Protein AF-A0A9P0B611-F1 (afdb_monomer_lite)

Organism: Brassicogethes aeneus (NCBI:txid1431903)

Foldseek 3Di:
DVVVVVVVVVVPDQDDDPVRDDDDDDDDPDPPVPDPDPDDCQADDDPPDDPVLLVVLLCCLCPVQNDHSSVLRSLCVVVVNPSVVSSVCSVVPRDPPPDDDVVNVVLLVVQCVPVPPPLVSSCVSVVVDDSVRSVVVLVVQCVDPVNVVVNVVVVCVVVVVPDDDDDDDDDDDDDDDDDDDDDDDD

InterPro domains:
  IPR000949 ELM2 domain [PF01448] (14-62)
  IPR000949 ELM2 domain [PS51156] (12-94)
  IPR000949 ELM2 domain [SM01189] (14-65)
  IPR001005 SANT/Myb domain [SM00717] (96-144)
  IPR009057 Homedomain-like superfamily [SSF46689] (87-142)
  IPR017884 SANT domain [PS51293] (95-146)
  IPR051066 Transcriptional Regulator and Corepressor [PTHR16089] (12-157)

pLDDT: mean 77.18, std 20.11, range [28.19, 95.06]

Sequence (186 aa):
MFSDEIINSEINRIRVGKSFQVKCPEIETTSRESIKDKDLLIWKPSIDIPEEKLDDYISQAKNKYGYNDEQALGMLFWHKYDLEKATIDLSNFTPLSETWSDEEKATFEEAFKIFANNLNKIHKRLPEKSIGSVVKYYYVWKSGPVGSILVRKKKKKTGSSKANGSSPDSSGSTEGSKQHDHRTLI

Radius of gyration: 27.73 Å; chains: 1; bounding box: 66×48×74 Å

Secondary structure (DSSP, 8-state):
-HHHHHHHHHHSSPP-STTTS--PPP---S-GGGS-----------SSS-HHHHHHHHHHHHHHH---HHHHHHHHHHTTT-HHHHHHHHHHT--------HHHHHHHHHHHHHHTT-HHHHHTT-TTS-HHHHHHHHHHHHHSHHHHHHHHHHHHHHHHTS------------------------

Structure (mmCIF, N/CA/C/O backbone):
data_AF-A0A9P0B611-F1
#
_entry.id   AF-A0A9P0B611-F1
#
loop_
_atom_site.group_PDB
_atom_site.id
_atom_site.type_symbol
_atom_site.label_atom_id
_atom_site.label_alt_id
_atom_site.label_comp_id
_atom_site.label_asym_id
_atom_site.label_entity_id
_atom_site.label_seq_id
_atom_site.pdbx_PDB_ins_code
_atom_site.Cartn_x
_atom_site.Cartn_y
_atom_site.Cartn_z
_atom_site.occupancy
_atom_site.B_iso_or_equiv
_atom_site.auth_seq_id
_atom_site.auth_comp_id
_atom_site.auth_asym_id
_atom_site.auth_atom_id
_atom_site.pdbx_PDB_model_num
ATOM 1 N N . MET A 1 1 ? -0.329 -11.934 -49.866 1.00 50.16 1 MET A N 1
ATOM 2 C CA . MET A 1 1 ? -1.426 -10.942 -49.863 1.00 50.16 1 MET A CA 1
ATOM 3 C C . MET A 1 1 ? -2.749 -11.588 -49.476 1.00 50.16 1 MET A C 1
ATOM 5 O O . MET A 1 1 ? -3.160 -11.338 -48.359 1.00 50.16 1 MET A O 1
ATOM 9 N N . PHE A 1 2 ? -3.369 -12.473 -50.272 1.00 53.09 2 PHE A N 1
ATOM 10 C CA . PHE A 1 2 ? -4.649 -13.099 -49.867 1.00 53.09 2 PHE A CA 1
ATOM 11 C C . PHE A 1 2 ? -4.597 -13.938 -48.570 1.00 53.09 2 PHE A C 1
ATOM 13 O O . PHE A 1 2 ? -5.585 -14.014 -47.847 1.00 53.09 2 PHE A O 1
ATOM 20 N N . SER A 1 3 ? -3.455 -14.553 -48.243 1.00 59.47 3 SER A N 1
ATOM 21 C CA . SER A 1 3 ? -3.320 -15.412 -47.056 1.00 59.47 3 SER A CA 1
ATOM 22 C C . SER A 1 3 ? -3.469 -14.653 -45.732 1.00 59.47 3 SER A C 1
ATOM 24 O O . SER A 1 3 ? -4.096 -15.150 -44.798 1.00 59.47 3 SER A O 1
ATOM 26 N N . ASP A 1 4 ? -2.913 -13.443 -45.655 1.00 56.66 4 ASP A N 1
ATOM 27 C CA . ASP A 1 4 ? -2.863 -12.642 -44.427 1.00 56.66 4 ASP A CA 1
ATOM 28 C C . ASP A 1 4 ? -4.253 -12.099 -44.056 1.00 56.66 4 ASP A C 1
ATOM 30 O O . ASP A 1 4 ? -4.617 -12.021 -42.883 1.00 56.66 4 ASP A O 1
ATOM 34 N N . GLU A 1 5 ? -5.066 -11.796 -45.070 1.00 55.56 5 GLU A N 1
ATOM 35 C CA . GLU A 1 5 ? -6.438 -11.303 -44.932 1.00 55.56 5 GLU A CA 1
ATOM 36 C C . GLU A 1 5 ? -7.387 -12.394 -44.404 1.00 55.56 5 GLU A C 1
ATOM 38 O O . GLU A 1 5 ? -8.171 -12.151 -43.482 1.00 55.56 5 GLU A O 1
ATOM 43 N N . ILE A 1 6 ? -7.245 -13.631 -44.900 1.00 57.34 6 ILE A N 1
ATOM 44 C CA . ILE A 1 6 ? -8.002 -14.797 -44.413 1.00 57.34 6 ILE A CA 1
ATOM 45 C C . ILE A 1 6 ? -7.639 -15.103 -42.954 1.00 57.34 6 ILE A C 1
ATOM 47 O O . ILE A 1 6 ? -8.538 -15.259 -42.124 1.00 57.34 6 ILE A O 1
ATOM 51 N N . ILE A 1 7 ? -6.346 -15.114 -42.609 1.00 59.59 7 ILE A N 1
ATOM 52 C CA . ILE A 1 7 ? -5.880 -15.320 -41.226 1.00 59.59 7 ILE A CA 1
ATOM 53 C C . ILE A 1 7 ? -6.438 -14.229 -40.300 1.00 59.59 7 ILE A C 1
ATOM 55 O O . ILE A 1 7 ? -6.955 -14.535 -39.223 1.00 59.59 7 ILE A O 1
ATOM 59 N N . ASN A 1 8 ? -6.411 -12.964 -40.727 1.00 58.03 8 ASN A N 1
ATOM 60 C CA . ASN A 1 8 ? -6.964 -11.859 -39.947 1.00 58.03 8 ASN A CA 1
ATOM 61 C C . ASN A 1 8 ? -8.497 -11.975 -39.773 1.00 58.03 8 ASN A C 1
ATOM 63 O O . ASN A 1 8 ? -9.024 -11.610 -38.721 1.00 58.03 8 ASN A O 1
ATOM 67 N N . SER A 1 9 ? -9.221 -12.552 -40.740 1.00 61.00 9 SER A N 1
ATOM 68 C CA . SER A 1 9 ? -10.659 -12.846 -40.598 1.00 61.00 9 SER A CA 1
ATOM 69 C C . SER A 1 9 ? -10.952 -13.951 -39.563 1.00 61.00 9 SER A C 1
ATOM 71 O O . SER A 1 9 ? -11.899 -13.837 -38.784 1.00 61.00 9 SER A O 1
ATOM 73 N N . GLU A 1 10 ? -10.111 -14.989 -39.472 1.00 65.19 10 GLU A N 1
ATOM 74 C CA . GLU A 1 10 ? -10.268 -16.079 -38.492 1.00 65.19 10 GLU A CA 1
ATOM 75 C C . GLU A 1 10 ? -9.814 -15.709 -37.069 1.00 65.19 10 GLU A C 1
ATOM 77 O O . GLU A 1 10 ? -10.222 -16.344 -36.086 1.00 65.19 10 GLU A O 1
ATOM 82 N N . ILE A 1 11 ? -8.956 -14.697 -36.934 1.00 70.81 11 ILE A N 1
ATOM 83 C CA . ILE A 1 11 ? -8.550 -14.141 -35.637 1.00 70.81 11 ILE A CA 1
ATOM 84 C C . ILE A 1 11 ? -9.651 -13.237 -35.065 1.00 70.81 11 ILE A C 1
ATOM 86 O O . ILE A 1 11 ? -9.905 -13.295 -33.865 1.00 70.81 11 ILE A O 1
ATOM 90 N N . ASN A 1 12 ? 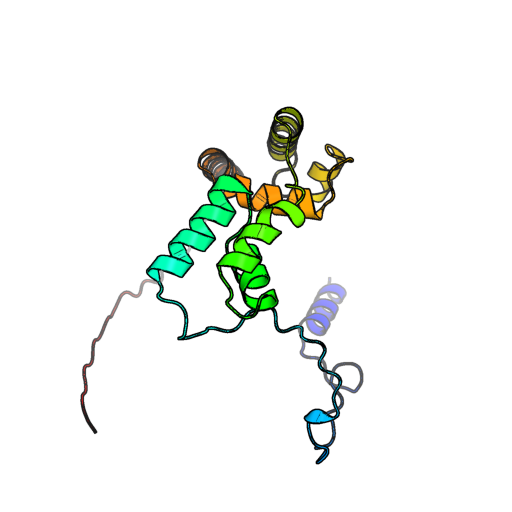-10.347 -12.469 -35.910 1.00 79.25 12 ASN A N 1
ATOM 91 C CA . ASN A 1 12 ? -11.361 -11.500 -35.474 1.00 79.25 12 ASN A CA 1
ATOM 92 C C . ASN A 1 12 ? -12.799 -12.056 -35.376 1.00 79.25 12 ASN A C 1
ATOM 94 O O . ASN A 1 12 ? -13.710 -11.305 -35.025 1.00 79.25 12 ASN A O 1
ATOM 98 N N . ARG A 1 13 ? -13.039 -13.352 -35.640 1.00 85.00 13 ARG A N 1
ATOM 99 C CA . ARG A 1 13 ? -14.359 -13.981 -35.415 1.00 85.00 13 ARG A CA 1
ATOM 100 C C . ARG A 1 13 ? -14.494 -14.574 -34.011 1.00 85.00 13 ARG A C 1
ATOM 102 O O . ARG A 1 13 ? -13.568 -15.207 -33.503 1.00 85.00 13 ARG A O 1
ATOM 109 N N . ILE A 1 14 ? -15.688 -14.464 -33.423 1.00 89.44 14 ILE A N 1
ATOM 110 C CA . ILE A 1 14 ? -16.041 -15.185 -32.191 1.00 89.44 14 ILE A CA 1
ATOM 111 C C . ILE A 1 14 ? -15.959 -16.692 -32.472 1.00 89.44 14 ILE A C 1
ATOM 113 O O . ILE A 1 14 ? -16.562 -17.195 -33.421 1.00 89.44 14 ILE A O 1
ATOM 117 N N . ARG A 1 15 ? -15.186 -17.417 -31.659 1.00 88.56 15 ARG A N 1
ATOM 118 C CA . ARG A 1 15 ? -14.954 -18.858 -31.823 1.00 88.56 15 ARG A CA 1
ATOM 119 C C . ARG A 1 15 ? -15.923 -19.650 -30.947 1.00 88.56 15 ARG A C 1
ATOM 121 O O . ARG A 1 15 ? -16.103 -19.333 -29.777 1.00 88.56 15 ARG A O 1
ATOM 128 N N . VAL A 1 16 ? -16.528 -20.689 -31.517 1.00 89.12 16 VAL A N 1
ATOM 129 C CA . VAL A 1 16 ? -17.523 -21.553 -30.859 1.00 89.12 16 VAL A CA 1
ATOM 130 C C . VAL A 1 16 ? -17.008 -22.992 -30.852 1.00 89.12 16 VAL A C 1
ATOM 132 O O . VAL A 1 16 ? -16.356 -23.421 -31.803 1.00 89.12 16 VAL A O 1
ATOM 135 N N . GLY A 1 17 ? -17.277 -23.736 -29.777 1.00 89.25 17 GLY A N 1
ATOM 136 C CA . GLY A 1 17 ? -16.859 -25.127 -29.606 1.00 89.25 17 GLY A CA 1
ATOM 137 C C . GLY A 1 17 ? -16.194 -25.399 -28.254 1.00 89.25 17 GLY A C 1
ATOM 138 O O . GLY A 1 17 ? -15.885 -24.485 -27.493 1.00 89.25 17 GLY A O 1
ATOM 139 N N . LYS A 1 18 ? -15.931 -26.682 -27.972 1.00 91.12 18 LYS A N 1
ATOM 140 C CA . LYS A 1 18 ? -15.426 -27.177 -26.672 1.00 91.12 18 LYS A CA 1
ATOM 141 C C . LYS A 1 18 ? -14.093 -26.557 -26.220 1.00 91.12 18 LYS A C 1
ATOM 143 O O . LYS A 1 18 ? -13.816 -26.538 -25.031 1.00 91.12 18 LYS A O 1
ATOM 148 N N . SER A 1 19 ? -13.283 -26.053 -27.153 1.00 90.50 19 SER A N 1
ATOM 149 C CA . SER A 1 19 ? -12.005 -25.374 -26.874 1.00 90.50 19 SER A CA 1
ATOM 150 C C . SER A 1 19 ? -12.143 -23.870 -26.591 1.00 90.50 19 SER A C 1
ATOM 152 O O . SER A 1 19 ? -11.147 -23.223 -26.285 1.00 90.50 19 SER A O 1
ATOM 154 N N . PHE A 1 20 ? -13.349 -23.307 -26.730 1.00 90.69 20 PHE A N 1
ATOM 155 C CA . PHE A 1 20 ? -13.625 -21.866 -26.630 1.00 90.69 20 PHE A CA 1
ATOM 156 C C . PHE A 1 20 ? -14.775 -21.529 -25.668 1.00 90.69 20 PHE A C 1
ATOM 158 O O . PHE A 1 20 ? -14.882 -20.392 -25.217 1.00 90.69 20 PHE A O 1
ATOM 165 N N . GLN A 1 21 ? -15.629 -22.502 -25.344 1.00 94.12 21 GLN A N 1
ATOM 166 C CA . GLN A 1 21 ? -16.752 -22.355 -24.418 1.00 94.12 21 GLN A CA 1
ATOM 167 C C . GLN A 1 21 ? -16.449 -23.019 -23.071 1.00 94.12 21 GLN A C 1
ATOM 169 O O . GLN A 1 21 ? -15.858 -24.095 -23.011 1.00 94.12 21 GLN A O 1
ATOM 174 N N . VAL A 1 22 ? -16.909 -22.396 -21.987 1.00 93.44 22 VAL A N 1
ATOM 175 C CA . VAL A 1 22 ? -16.847 -22.965 -20.633 1.00 93.44 22 VAL A CA 1
ATOM 176 C C . VAL A 1 22 ? -17.912 -24.058 -20.489 1.00 93.44 22 VAL A C 1
ATOM 178 O O . VAL A 1 22 ? -19.049 -23.875 -20.927 1.00 93.44 22 VAL A O 1
ATOM 181 N N . LYS A 1 23 ? -17.580 -25.183 -19.839 1.00 90.94 23 LYS A N 1
ATOM 182 C CA . LYS A 1 23 ? -18.596 -26.149 -19.394 1.00 90.94 23 LYS A CA 1
ATOM 183 C C . LYS A 1 23 ? -19.397 -25.501 -18.262 1.00 90.94 23 LYS A C 1
ATOM 185 O O . LYS A 1 23 ? -18.846 -25.282 -17.188 1.00 90.94 23 LYS A O 1
ATOM 190 N N . CYS A 1 24 ? -20.670 -25.194 -18.507 1.00 88.50 24 CYS A N 1
ATOM 191 C CA . CYS A 1 24 ? -21.572 -24.693 -17.472 1.00 88.50 24 CYS A CA 1
ATOM 192 C C . CYS A 1 24 ? -21.636 -25.714 -16.314 1.00 88.50 24 CYS A C 1
ATOM 194 O O . CYS A 1 24 ? -21.910 -26.888 -16.589 1.00 88.50 24 CYS A O 1
ATOM 196 N N . PRO A 1 25 ? -21.329 -25.323 -15.063 1.00 86.94 25 PRO A N 1
ATOM 197 C CA . PRO A 1 25 ? -21.525 -26.189 -13.907 1.00 86.94 25 PRO A CA 1
ATOM 198 C C . PRO A 1 25 ? -23.009 -26.509 -13.720 1.00 86.94 25 PRO A C 1
ATOM 200 O O . PRO A 1 25 ? -23.869 -25.667 -13.977 1.00 86.94 25 PRO A O 1
ATOM 203 N N . GLU A 1 26 ? -23.305 -27.716 -13.251 1.00 85.19 26 GLU A N 1
ATOM 204 C CA . GLU A 1 26 ? -24.653 -28.056 -12.798 1.00 85.19 26 GLU A CA 1
ATOM 205 C C . GLU A 1 26 ? -24.964 -27.294 -11.499 1.00 85.19 26 GLU A C 1
ATOM 207 O O . GLU A 1 26 ? -24.058 -26.931 -10.744 1.00 85.19 26 GLU A O 1
ATOM 212 N N . ILE A 1 27 ? -26.243 -26.994 -11.256 1.00 81.88 27 ILE A N 1
ATOM 213 C CA . ILE A 1 27 ? -26.658 -26.230 -10.074 1.00 81.88 27 ILE A CA 1
ATOM 214 C C . ILE A 1 27 ? -26.583 -27.152 -8.854 1.00 81.88 27 ILE A C 1
ATOM 216 O O . ILE A 1 27 ? -27.520 -27.893 -8.561 1.00 81.88 27 ILE A O 1
ATOM 220 N N . GLU A 1 28 ? -25.458 -27.108 -8.146 1.00 75.25 28 GLU A N 1
ATOM 221 C CA . GLU A 1 28 ? -25.300 -27.807 -6.875 1.00 75.25 28 GLU A CA 1
ATOM 222 C C . GLU A 1 28 ? -26.220 -27.205 -5.802 1.00 75.25 28 GLU A C 1
ATOM 224 O O . GLU A 1 28 ? -26.234 -25.994 -5.574 1.00 75.25 28 GLU A O 1
ATOM 229 N N . THR A 1 29 ? -26.963 -28.064 -5.102 1.00 72.06 29 THR A N 1
ATOM 230 C CA . THR A 1 29 ? -27.772 -27.693 -3.925 1.00 72.06 29 THR A CA 1
ATOM 231 C C . THR A 1 29 ? -26.970 -27.728 -2.619 1.00 72.06 29 THR A C 1
ATOM 233 O O . THR A 1 29 ? -27.536 -27.547 -1.542 1.00 72.06 29 THR A O 1
ATOM 236 N N . THR A 1 30 ? -25.668 -28.012 -2.692 1.00 65.62 30 THR A N 1
ATOM 237 C CA . THR A 1 30 ? -24.744 -28.050 -1.553 1.00 65.62 30 THR A CA 1
ATOM 238 C C . THR A 1 30 ? -24.668 -26.675 -0.885 1.00 65.62 30 THR A C 1
ATOM 240 O O . THR A 1 30 ? -24.590 -25.656 -1.575 1.00 65.62 30 THR A O 1
ATOM 243 N N . SER A 1 31 ? -24.664 -26.618 0.453 1.00 66.31 31 SER A N 1
ATOM 244 C CA . SER A 1 31 ? -24.477 -25.339 1.152 1.00 66.31 31 SER A CA 1
ATOM 245 C C . SER A 1 31 ? -23.139 -24.708 0.762 1.00 66.31 31 SER A C 1
ATOM 247 O O . SER A 1 31 ? -22.100 -25.369 0.789 1.00 66.31 31 SER A O 1
ATOM 249 N N . ARG A 1 32 ? -23.151 -23.403 0.455 1.00 62.59 32 ARG A N 1
ATOM 250 C CA . ARG A 1 32 ? -21.941 -22.629 0.112 1.00 62.59 32 ARG A CA 1
ATOM 251 C C . ARG A 1 32 ? -20.870 -22.688 1.209 1.00 62.59 32 ARG A C 1
ATOM 253 O O . ARG A 1 32 ? -19.695 -22.514 0.915 1.00 62.59 32 ARG A O 1
ATOM 260 N N . GLU A 1 33 ? -21.277 -22.978 2.441 1.00 63.03 33 GLU A N 1
ATOM 261 C CA . GLU A 1 33 ? -20.432 -23.109 3.633 1.00 63.03 33 GLU A CA 1
ATOM 262 C C . GLU A 1 33 ? -19.397 -24.246 3.536 1.00 63.03 33 GLU A C 1
ATOM 264 O O . GLU A 1 33 ? -18.400 -24.219 4.255 1.00 63.03 33 GLU A O 1
ATOM 269 N N . SER A 1 34 ? -19.582 -25.241 2.653 1.00 59.31 34 SER A N 1
ATOM 270 C CA . SER A 1 34 ? -18.586 -26.309 2.454 1.00 59.31 34 SER A CA 1
ATOM 271 C C . SER A 1 34 ? -17.436 -25.915 1.521 1.00 59.31 34 SER A C 1
ATOM 273 O O . SER A 1 34 ? -16.474 -26.675 1.369 1.00 59.31 34 SER A O 1
ATOM 275 N N . ILE A 1 35 ? -17.525 -24.761 0.856 1.00 67.69 35 ILE A N 1
ATOM 276 C CA . ILE A 1 35 ? -16.460 -24.243 0.000 1.00 67.69 35 ILE A CA 1
ATOM 277 C C . ILE A 1 35 ? -15.418 -23.601 0.914 1.00 67.69 35 ILE A C 1
ATOM 279 O O . ILE A 1 35 ? -15.721 -22.663 1.643 1.00 67.69 35 ILE A O 1
ATOM 283 N N . LYS A 1 36 ? -14.175 -24.098 0.868 1.00 69.25 36 LYS A N 1
ATOM 284 C CA . LYS A 1 36 ? -13.058 -23.460 1.576 1.00 69.25 36 LYS A CA 1
ATOM 285 C C . LYS A 1 36 ? -12.912 -22.031 1.078 1.00 69.25 36 LYS A C 1
ATOM 287 O O . LYS A 1 36 ? -12.506 -21.828 -0.070 1.00 69.25 36 LYS A O 1
ATOM 292 N N . ASP A 1 37 ? -13.229 -21.087 1.952 1.00 73.94 37 ASP A N 1
ATOM 293 C CA . ASP A 1 37 ? -13.091 -19.676 1.651 1.00 73.94 37 ASP A CA 1
ATOM 294 C C . ASP A 1 37 ? -11.618 -19.376 1.345 1.00 73.94 37 ASP A C 1
ATOM 296 O O . ASP A 1 37 ? -10.714 -19.781 2.085 1.00 73.94 37 ASP A O 1
ATOM 300 N N . LYS A 1 38 ? -11.371 -18.766 0.185 1.00 81.50 38 LYS A N 1
ATOM 301 C CA . LYS A 1 38 ? -10.017 -18.367 -0.235 1.00 81.50 38 LYS A CA 1
ATOM 302 C C . LYS A 1 38 ? -9.690 -16.953 0.227 1.00 81.50 38 LYS A C 1
ATOM 304 O O . LYS A 1 38 ? -8.532 -16.545 0.133 1.00 81.50 38 LYS A O 1
ATOM 309 N N . ASP A 1 39 ? -10.700 -16.241 0.707 1.00 86.88 39 ASP A N 1
ATOM 310 C CA . ASP A 1 39 ? -10.608 -14.848 1.080 1.00 86.88 39 ASP A CA 1
ATOM 311 C C . ASP A 1 39 ? -10.229 -14.726 2.561 1.00 86.88 39 ASP A C 1
ATOM 313 O O . ASP A 1 39 ? -10.612 -15.528 3.414 1.00 86.88 39 ASP A O 1
ATOM 317 N N . LEU A 1 40 ? -9.435 -13.702 2.869 1.00 88.00 40 LEU A N 1
ATOM 318 C CA . LEU A 1 40 ? -9.024 -13.370 4.227 1.00 88.00 40 LEU A CA 1
ATOM 319 C C . LEU A 1 40 ? -9.708 -12.066 4.632 1.00 88.00 40 LEU A C 1
ATOM 321 O O . LEU A 1 40 ? -9.460 -11.020 4.033 1.00 88.00 40 LEU A O 1
ATOM 325 N N . LEU A 1 41 ? -10.543 -12.112 5.670 1.00 90.25 41 LEU A N 1
ATOM 326 C CA . LEU A 1 41 ? -11.131 -10.906 6.245 1.00 90.25 41 LEU A CA 1
ATOM 327 C C . LEU A 1 41 ? -10.033 -10.077 6.930 1.00 90.25 41 LEU A C 1
ATOM 329 O O . LEU A 1 41 ? -9.547 -10.456 7.992 1.00 90.25 41 LEU A O 1
ATOM 333 N N . ILE A 1 42 ? -9.654 -8.953 6.318 1.00 91.06 42 ILE A N 1
ATOM 334 C CA . ILE A 1 42 ? -8.596 -8.051 6.814 1.00 91.06 42 ILE A CA 1
ATOM 335 C C . ILE A 1 42 ? -9.121 -6.845 7.608 1.00 91.06 42 ILE A C 1
ATOM 337 O O . ILE A 1 42 ? -8.389 -6.278 8.411 1.00 91.06 42 ILE A O 1
ATOM 341 N N . TRP A 1 43 ? -10.382 -6.455 7.404 1.00 93.44 43 TRP A N 1
ATOM 342 C CA . TRP A 1 43 ? -11.053 -5.374 8.130 1.00 93.44 43 TRP A CA 1
ATOM 343 C C . TRP A 1 43 ? -12.571 -5.561 8.066 1.00 93.44 43 TRP A C 1
ATOM 345 O O . TRP A 1 43 ? -13.103 -6.034 7.062 1.00 93.44 43 TRP A O 1
ATOM 355 N N . LYS A 1 44 ? -13.277 -5.123 9.108 1.00 92.50 44 LYS A N 1
ATOM 356 C CA . LYS A 1 44 ? -14.711 -4.804 9.061 1.00 92.50 44 LYS A CA 1
ATOM 357 C C . LYS A 1 44 ? -14.943 -3.539 9.912 1.00 92.50 44 LYS A C 1
ATOM 359 O O . LYS A 1 44 ? -14.214 -3.363 10.893 1.00 92.50 44 LYS A O 1
ATOM 364 N N . PRO A 1 45 ? -15.930 -2.683 9.602 1.00 89.88 45 PRO A N 1
ATOM 365 C CA . PRO A 1 45 ? -16.279 -1.555 10.466 1.00 89.88 45 PRO A CA 1
ATOM 366 C C . PRO A 1 45 ? -16.727 -2.004 11.868 1.00 89.88 45 PRO A C 1
ATOM 368 O O . PRO A 1 45 ? -17.287 -3.092 12.024 1.00 89.88 45 PRO A O 1
ATOM 371 N N . SER A 1 46 ? -16.520 -1.147 12.869 1.00 87.19 46 SER A N 1
ATOM 372 C CA . SER A 1 46 ? -17.152 -1.245 14.190 1.00 87.19 46 SER A CA 1
ATOM 373 C C . SER A 1 46 ? -17.805 0.090 14.548 1.00 87.19 46 SER A C 1
ATOM 375 O O . SER A 1 46 ? -17.334 1.139 14.117 1.00 87.19 46 SER A O 1
ATOM 377 N N . ILE A 1 47 ? -18.891 0.031 15.319 1.00 85.81 47 ILE A N 1
ATOM 378 C CA . ILE A 1 47 ? -19.634 1.191 15.836 1.00 85.81 47 ILE A CA 1
ATOM 379 C C . ILE A 1 47 ? -19.109 1.580 17.237 1.00 85.81 47 ILE A C 1
ATOM 381 O O . ILE A 1 47 ? -19.363 2.678 17.719 1.00 85.81 47 ILE A O 1
ATOM 385 N N . ASP A 1 48 ? -18.336 0.697 17.880 1.00 86.88 48 ASP A N 1
ATOM 386 C CA . ASP A 1 48 ? -17.909 0.838 19.278 1.00 86.88 48 ASP A CA 1
ATOM 387 C C . ASP A 1 48 ? -16.787 1.880 19.479 1.00 86.88 48 ASP A C 1
ATOM 389 O O . ASP A 1 48 ? -16.541 2.319 20.604 1.00 86.88 48 ASP A O 1
ATOM 393 N N . ILE A 1 49 ? -16.096 2.282 18.401 1.00 88.06 49 ILE A N 1
ATOM 394 C CA . ILE A 1 49 ? -15.044 3.307 18.430 1.00 88.06 49 ILE A CA 1
ATOM 395 C C . ILE A 1 49 ? -15.585 4.626 17.849 1.00 88.06 49 ILE A C 1
ATOM 397 O O . ILE A 1 49 ? -15.997 4.642 16.689 1.00 88.06 49 ILE A O 1
ATOM 401 N N . PRO A 1 50 ? -15.516 5.751 18.589 1.00 91.88 50 PRO A N 1
ATOM 402 C CA . PRO A 1 50 ? -15.744 7.085 18.035 1.00 91.88 50 PRO A CA 1
ATOM 403 C C . PRO A 1 50 ? -14.717 7.440 16.950 1.00 91.88 50 PRO A C 1
ATOM 405 O O . PRO A 1 50 ? -13.519 7.267 17.165 1.00 91.88 50 PRO A O 1
ATOM 408 N N . GLU A 1 51 ? -15.182 7.999 15.831 1.00 90.56 51 GLU A N 1
A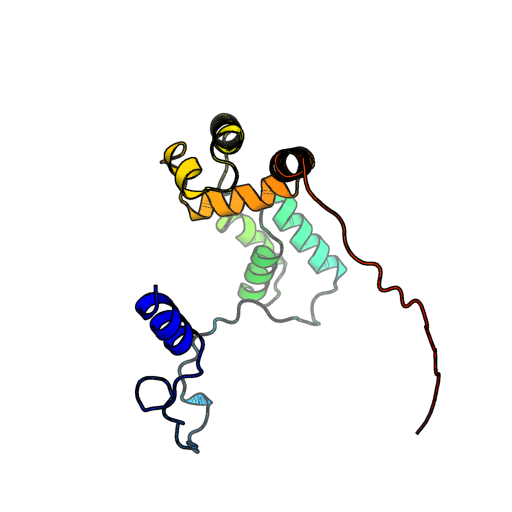TOM 409 C CA . GLU A 1 51 ? -14.369 8.339 14.648 1.00 90.56 51 GLU A CA 1
ATOM 410 C C . GLU A 1 51 ? -13.123 9.179 14.992 1.00 90.56 51 GLU A C 1
ATOM 412 O O . GLU A 1 51 ? -12.018 8.817 14.604 1.00 90.56 51 GLU A O 1
ATOM 417 N N . GLU A 1 52 ? -13.261 10.187 15.861 1.00 94.31 52 GLU A N 1
ATOM 418 C CA . GLU A 1 52 ? -12.153 11.014 16.376 1.00 94.31 52 GLU A CA 1
ATOM 419 C C . GLU A 1 52 ? -11.000 10.183 16.981 1.00 94.31 52 GLU A C 1
ATOM 421 O O . GLU A 1 52 ? -9.830 10.411 16.679 1.00 94.31 52 GLU A O 1
ATOM 426 N N . LYS A 1 53 ? -11.315 9.154 17.781 1.00 93.62 53 LYS A N 1
ATOM 427 C CA . LYS A 1 53 ? -10.298 8.279 18.397 1.00 93.62 53 LYS A CA 1
ATOM 428 C C . LYS A 1 53 ? -9.657 7.322 17.394 1.00 93.62 53 LYS A C 1
ATOM 430 O O . LYS A 1 53 ? -8.524 6.884 17.600 1.00 93.62 53 LYS A O 1
ATOM 435 N N . LEU A 1 54 ? -10.389 6.959 16.342 1.00 93.75 54 LEU A N 1
ATOM 436 C CA . LEU A 1 54 ? -9.877 6.137 15.252 1.00 93.75 54 LEU A CA 1
ATOM 437 C C . LEU A 1 54 ? -8.899 6.943 14.385 1.00 93.75 54 LEU A C 1
ATOM 439 O O . LEU A 1 54 ? -7.814 6.447 14.078 1.00 93.75 54 LEU A O 1
ATOM 443 N N . ASP A 1 55 ? -9.239 8.192 14.069 1.00 94.44 55 ASP A N 1
ATOM 444 C CA . ASP A 1 55 ? -8.386 9.115 13.316 1.00 94.44 55 ASP A CA 1
ATOM 445 C C . ASP A 1 55 ? -7.103 9.472 14.077 1.00 94.44 55 ASP A C 1
ATOM 447 O O . ASP A 1 55 ? -6.018 9.469 13.483 1.00 94.44 55 ASP A O 1
ATOM 451 N N . ASP A 1 56 ? -7.185 9.695 15.393 1.00 95.06 56 ASP A N 1
ATOM 452 C CA . ASP A 1 56 ? -6.015 9.870 16.265 1.00 95.06 56 ASP A CA 1
ATOM 453 C C . ASP A 1 56 ? -5.092 8.641 16.227 1.00 95.06 56 ASP A C 1
ATOM 455 O O . ASP A 1 56 ? -3.871 8.774 16.080 1.00 95.06 56 ASP A O 1
ATOM 459 N N . TYR A 1 57 ? -5.658 7.431 16.300 1.00 94.88 57 TYR A N 1
ATOM 460 C CA . TYR A 1 57 ? -4.898 6.181 16.229 1.00 94.88 57 TYR A CA 1
ATOM 461 C C . TYR A 1 57 ? -4.213 5.988 14.868 1.00 94.88 57 TYR A C 1
ATOM 463 O O . TYR A 1 57 ? -3.013 5.699 14.820 1.00 94.88 57 TYR A O 1
ATOM 471 N N . ILE A 1 58 ? -4.931 6.197 13.758 1.00 94.69 58 ILE A N 1
ATOM 472 C CA . ILE A 1 58 ? -4.369 6.107 12.399 1.00 94.69 58 ILE A CA 1
ATOM 473 C C . ILE A 1 58 ? -3.267 7.160 12.220 1.00 94.69 58 ILE A C 1
ATOM 475 O O . ILE A 1 58 ? -2.175 6.847 11.740 1.00 94.69 58 ILE A O 1
ATOM 479 N N . SER A 1 59 ? -3.502 8.391 12.679 1.00 94.81 59 SER A N 1
ATOM 480 C CA . SER A 1 59 ? -2.516 9.476 12.657 1.00 94.81 59 SER A CA 1
ATOM 481 C C . SER A 1 59 ? -1.273 9.137 13.481 1.00 94.81 59 SER A C 1
ATOM 483 O O . SER A 1 59 ? -0.150 9.399 13.041 1.00 94.81 59 SER A O 1
ATOM 485 N N . GLN A 1 60 ? -1.430 8.508 14.647 1.00 93.69 60 GLN A N 1
ATOM 486 C CA . GLN A 1 60 ? -0.315 8.034 15.463 1.00 93.69 60 GLN A CA 1
ATOM 487 C C . GLN A 1 60 ? 0.469 6.908 14.770 1.00 93.69 60 GLN A C 1
ATOM 489 O O . GLN A 1 60 ? 1.701 6.976 14.727 1.00 93.69 60 GLN A O 1
ATOM 494 N N . ALA A 1 61 ? -0.213 5.908 14.205 1.00 92.88 61 ALA A N 1
ATOM 495 C CA . ALA A 1 61 ? 0.400 4.798 13.472 1.00 92.88 61 ALA A CA 1
ATOM 496 C C . ALA A 1 61 ? 1.234 5.288 12.278 1.00 92.88 61 ALA A C 1
ATOM 498 O O . ALA A 1 61 ? 2.393 4.897 12.104 1.00 92.88 61 ALA A O 1
ATOM 499 N N . LYS A 1 62 ? 0.671 6.218 11.506 1.00 91.25 62 LYS A N 1
ATOM 500 C CA . LYS A 1 62 ? 1.284 6.830 10.325 1.00 91.25 62 LYS A CA 1
ATOM 501 C C . LYS A 1 62 ? 2.487 7.702 10.677 1.00 91.25 62 LYS A C 1
ATOM 503 O O . LYS A 1 62 ? 3.570 7.507 10.130 1.00 91.25 62 LYS A O 1
ATOM 508 N N . ASN A 1 63 ? 2.327 8.628 11.626 1.00 90.88 63 ASN A N 1
ATOM 509 C CA . ASN A 1 63 ? 3.347 9.636 11.927 1.00 90.88 63 ASN A CA 1
ATOM 510 C C . ASN A 1 63 ? 4.496 9.117 12.806 1.00 90.88 63 ASN A C 1
ATOM 512 O O . ASN A 1 63 ? 5.622 9.582 12.644 1.00 90.88 63 ASN A O 1
ATOM 516 N N . LYS A 1 64 ? 4.243 8.181 13.737 1.00 89.12 64 LYS A N 1
ATOM 517 C CA . LYS A 1 64 ? 5.293 7.638 14.625 1.00 89.12 64 LYS A CA 1
ATOM 518 C C . LYS A 1 64 ? 5.949 6.366 14.087 1.00 89.12 64 LYS A C 1
ATOM 520 O O . LYS A 1 64 ? 7.129 6.160 14.349 1.00 89.12 64 LYS A O 1
ATOM 525 N N . TYR A 1 65 ? 5.203 5.525 13.365 1.00 87.31 65 TYR A N 1
ATOM 526 C CA . TYR A 1 65 ? 5.650 4.178 12.981 1.00 87.31 65 TYR A CA 1
ATOM 527 C C . TYR A 1 65 ? 5.616 3.914 11.464 1.00 87.31 65 TYR A C 1
ATOM 529 O O . TYR A 1 65 ? 5.992 2.831 11.027 1.00 87.31 65 TYR A O 1
ATOM 537 N N . GLY A 1 66 ? 5.189 4.878 10.639 1.00 86.94 66 GLY A N 1
ATOM 538 C CA . GLY A 1 66 ? 5.240 4.769 9.175 1.00 86.94 66 GLY A CA 1
ATOM 539 C C . GLY A 1 66 ? 4.248 3.779 8.551 1.00 86.94 66 GLY A C 1
ATOM 540 O O . GLY A 1 66 ? 4.441 3.377 7.403 1.00 86.94 66 GLY A O 1
ATOM 541 N N . TYR A 1 67 ? 3.203 3.382 9.283 1.00 89.62 67 TYR A N 1
ATOM 542 C CA . TYR A 1 67 ? 2.135 2.520 8.766 1.00 89.62 67 TYR A CA 1
ATOM 543 C C . TYR A 1 67 ? 1.322 3.252 7.688 1.00 89.62 67 TYR A C 1
ATOM 545 O O . TYR A 1 67 ? 1.133 4.470 7.767 1.00 89.62 67 TYR A O 1
ATOM 553 N N . ASN A 1 68 ? 0.792 2.517 6.706 1.00 89.50 68 ASN A N 1
ATOM 554 C CA . ASN A 1 68 ? -0.333 3.023 5.918 1.00 89.50 68 ASN A CA 1
ATOM 555 C C . ASN A 1 68 ? -1.662 2.808 6.658 1.00 89.50 68 ASN A C 1
ATOM 557 O O . ASN A 1 68 ? -1.758 2.053 7.630 1.00 89.50 68 ASN A O 1
ATOM 561 N N . ASP A 1 69 ? -2.693 3.483 6.165 1.00 92.00 69 ASP A N 1
ATOM 562 C CA . ASP A 1 69 ? -4.005 3.536 6.802 1.00 92.00 69 ASP A CA 1
ATOM 563 C C . ASP A 1 69 ? -4.628 2.121 6.842 1.00 92.00 69 ASP A C 1
ATOM 565 O O . ASP A 1 69 ? -5.185 1.707 7.856 1.00 92.00 69 ASP A O 1
ATOM 569 N N . GLU A 1 70 ? -4.417 1.306 5.800 1.00 91.75 70 GLU A N 1
ATOM 570 C CA . GLU A 1 70 ? -4.884 -0.084 5.740 1.00 91.75 70 GLU A CA 1
ATOM 571 C C . GLU A 1 70 ? -4.167 -1.030 6.724 1.00 91.75 70 GLU A C 1
ATOM 573 O O . GLU A 1 70 ? -4.807 -1.923 7.281 1.00 91.75 70 GLU A O 1
ATOM 578 N N . GLN A 1 71 ? -2.862 -0.857 6.969 1.00 91.94 71 GLN A N 1
ATOM 579 C CA . GLN A 1 71 ? -2.116 -1.635 7.969 1.00 91.94 71 GLN A CA 1
ATOM 580 C C . GLN A 1 71 ? -2.547 -1.264 9.390 1.00 91.94 71 GLN A C 1
ATOM 582 O O . GLN A 1 71 ? -2.692 -2.157 10.223 1.00 91.94 71 GLN A O 1
ATOM 587 N N . ALA A 1 72 ? -2.767 0.026 9.667 1.00 93.56 72 ALA A N 1
ATOM 588 C CA . ALA A 1 72 ? -3.263 0.487 10.963 1.00 93.56 72 ALA A CA 1
ATOM 589 C C . ALA A 1 72 ? -4.656 -0.100 11.255 1.00 93.56 72 ALA A C 1
ATOM 591 O O . ALA A 1 72 ? -4.876 -0.686 12.315 1.00 93.56 72 ALA A O 1
ATOM 592 N N . LEU A 1 73 ? -5.570 -0.043 10.280 1.00 93.94 73 LEU A N 1
ATOM 593 C CA . LEU A 1 73 ? -6.884 -0.684 10.374 1.00 93.94 73 LEU A CA 1
ATOM 594 C C . LEU A 1 73 ? -6.762 -2.209 10.557 1.00 93.94 73 LEU A C 1
ATOM 596 O O . LEU A 1 73 ? -7.378 -2.771 11.462 1.00 93.94 73 LEU A O 1
ATOM 600 N N . GLY A 1 74 ? -5.925 -2.887 9.767 1.00 93.25 74 GLY A N 1
ATOM 601 C CA . GLY A 1 74 ? -5.687 -4.330 9.902 1.00 93.25 74 GLY A CA 1
ATOM 602 C C . GLY A 1 74 ? -5.179 -4.734 11.293 1.00 93.25 74 GLY A C 1
ATOM 603 O O . GLY A 1 74 ? -5.666 -5.711 11.867 1.00 93.25 74 GLY A O 1
ATOM 604 N N . MET A 1 75 ? -4.267 -3.946 11.873 1.00 93.44 75 MET A N 1
ATOM 605 C CA . MET A 1 75 ? -3.774 -4.127 13.243 1.00 93.44 75 MET A CA 1
ATOM 606 C C . MET A 1 75 ? -4.908 -3.967 14.264 1.00 93.44 75 MET A C 1
ATOM 608 O O . MET A 1 75 ? -5.138 -4.836 15.105 1.00 93.44 75 MET A O 1
ATOM 612 N N . LEU A 1 76 ? -5.702 -2.905 14.149 1.00 94.31 76 LEU A N 1
ATOM 613 C CA . LEU A 1 76 ? -6.835 -2.659 15.040 1.00 94.31 76 LEU A CA 1
ATOM 614 C C . LEU A 1 76 ? -7.907 -3.766 14.967 1.00 94.31 76 LEU A C 1
ATOM 616 O O . LEU A 1 76 ? -8.465 -4.167 15.992 1.00 94.31 76 LEU A O 1
ATOM 620 N N . PHE A 1 77 ? -8.166 -4.321 13.780 1.00 94.94 77 PHE A N 1
ATOM 621 C CA . PHE A 1 77 ? -9.062 -5.470 13.606 1.00 94.94 77 PHE A CA 1
ATOM 622 C C . PHE A 1 77 ? -8.500 -6.763 14.218 1.00 94.94 77 PHE A C 1
ATOM 624 O O . PHE A 1 77 ? -9.253 -7.539 14.823 1.00 94.94 77 PHE A O 1
ATOM 631 N N . TRP A 1 78 ? -7.184 -6.983 14.125 1.00 93.25 78 TRP A N 1
ATOM 632 C CA . TRP A 1 78 ? -6.499 -8.089 14.800 1.00 93.25 78 TRP A CA 1
ATOM 633 C C . TRP A 1 78 ? -6.752 -8.040 16.314 1.00 93.25 78 TRP A C 1
ATOM 635 O O . TRP A 1 78 ? -7.213 -9.028 16.897 1.00 93.25 78 TRP A O 1
ATOM 645 N N . HIS A 1 79 ? -6.580 -6.862 16.921 1.00 94.25 79 HIS A N 1
ATOM 646 C CA . HIS A 1 79 ? -6.816 -6.594 18.346 1.00 94.25 79 HIS A CA 1
ATOM 647 C C . HIS A 1 79 ? -8.293 -6.403 18.736 1.00 94.25 79 HIS A C 1
ATOM 649 O O . HIS A 1 79 ? -8.580 -6.007 19.862 1.00 94.25 79 HIS A O 1
ATOM 655 N N . LYS A 1 80 ? -9.246 -6.726 17.851 1.00 93.56 80 LYS A N 1
ATOM 656 C CA . LYS A 1 80 ? -10.696 -6.649 18.122 1.00 93.56 80 LYS A CA 1
ATOM 657 C C . LYS A 1 80 ? -11.154 -5.256 18.575 1.00 93.56 80 LYS A C 1
ATOM 659 O O . LYS A 1 80 ? -11.992 -5.159 19.465 1.00 93.56 80 LYS A O 1
ATOM 664 N N . TYR A 1 81 ? -10.641 -4.207 17.929 1.00 94.38 81 TYR A N 1
ATOM 665 C CA . TYR A 1 81 ? -10.978 -2.797 18.192 1.00 94.38 81 TYR A CA 1
ATOM 666 C C . TYR A 1 81 ? -10.431 -2.230 19.511 1.00 94.38 81 TYR A C 1
ATOM 668 O O . TYR A 1 81 ? -10.776 -1.117 19.900 1.00 94.38 81 TYR A O 1
ATOM 676 N N . ASP A 1 82 ? -9.526 -2.952 20.172 1.00 93.44 82 ASP A N 1
ATOM 677 C CA . ASP A 1 82 ? -8.799 -2.456 21.337 1.00 93.44 82 ASP A CA 1
ATOM 678 C C . ASP A 1 82 ? -7.660 -1.514 20.907 1.00 93.44 82 ASP A C 1
ATOM 680 O O . ASP A 1 82 ? -6.590 -1.953 20.475 1.00 93.44 82 ASP A O 1
ATOM 684 N N . LEU A 1 83 ? -7.914 -0.205 21.012 1.00 93.00 83 LEU A N 1
ATOM 685 C CA . LEU A 1 83 ? -6.969 0.852 20.640 1.00 93.00 83 LEU A CA 1
ATOM 686 C C . LEU A 1 83 ? -5.678 0.822 21.475 1.00 93.00 83 LEU A C 1
ATOM 688 O O . LEU A 1 83 ? -4.612 1.135 20.946 1.00 93.00 83 LEU A O 1
ATOM 692 N N . GLU A 1 84 ? -5.740 0.449 22.757 1.00 92.31 84 GLU A N 1
ATOM 693 C CA . GLU A 1 84 ? -4.564 0.444 23.636 1.00 92.31 84 GLU A CA 1
ATOM 694 C C . GLU A 1 84 ? -3.614 -0.690 23.253 1.00 92.31 84 GLU A C 1
ATOM 696 O O . GLU A 1 84 ? -2.434 -0.445 22.987 1.00 92.31 84 GLU A O 1
ATOM 701 N N . LYS A 1 85 ? -4.138 -1.918 23.125 1.00 93.19 85 LYS A N 1
ATOM 702 C CA . LYS A 1 85 ? -3.352 -3.076 22.670 1.00 93.19 85 LYS A CA 1
ATOM 703 C C . LYS A 1 85 ? -2.788 -2.845 21.272 1.00 93.19 85 LYS A C 1
ATOM 705 O O . LYS A 1 85 ? -1.588 -3.011 21.067 1.00 93.19 85 LYS A O 1
ATOM 710 N N . ALA A 1 86 ? -3.628 -2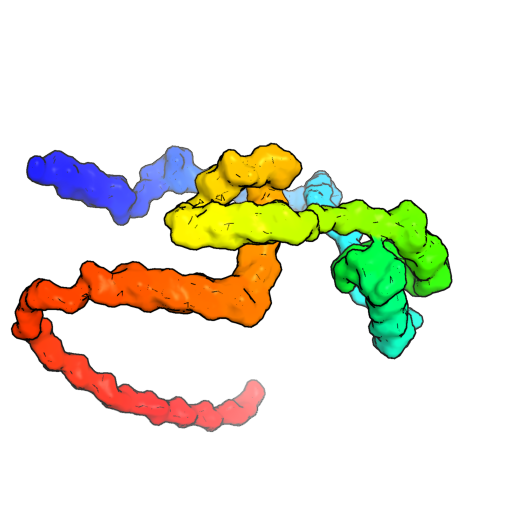.381 20.344 1.00 93.81 86 ALA A N 1
ATOM 711 C CA . ALA A 1 86 ? -3.196 -2.091 18.984 1.00 93.81 86 ALA A CA 1
ATOM 712 C C . ALA A 1 86 ? -2.109 -1.006 18.936 1.00 93.81 86 ALA A C 1
ATOM 714 O O . ALA A 1 86 ? -1.244 -1.077 18.072 1.00 93.81 86 ALA A O 1
ATOM 715 N N . THR A 1 87 ? -2.114 -0.025 19.849 1.00 92.25 87 THR A N 1
ATOM 716 C CA . THR A 1 87 ? -1.079 1.025 19.922 1.00 92.25 87 THR A CA 1
ATOM 717 C C . THR A 1 87 ? 0.250 0.504 20.464 1.00 92.25 87 THR A C 1
ATOM 719 O O . THR A 1 87 ? 1.301 0.923 19.979 1.00 92.25 87 THR A O 1
ATOM 722 N N . ILE A 1 88 ? 0.223 -0.404 21.443 1.00 91.88 88 ILE A N 1
ATOM 723 C CA . ILE A 1 88 ? 1.433 -1.033 21.996 1.00 91.88 88 ILE A CA 1
ATOM 724 C C . ILE A 1 88 ? 2.131 -1.880 20.924 1.00 91.88 88 ILE A C 1
ATOM 726 O O . ILE A 1 88 ? 3.347 -1.791 20.764 1.00 91.88 88 ILE A O 1
ATOM 730 N N . ASP A 1 89 ? 1.372 -2.653 20.147 1.00 91.12 89 ASP A N 1
ATOM 731 C CA . ASP A 1 89 ? 1.937 -3.546 19.132 1.00 91.12 89 ASP A CA 1
ATOM 732 C C . ASP A 1 89 ? 2.355 -2.844 17.821 1.00 91.12 89 ASP A C 1
ATOM 734 O O . ASP A 1 89 ? 3.099 -3.431 17.030 1.00 91.12 89 ASP A O 1
ATOM 738 N N . LEU A 1 90 ? 2.018 -1.557 17.622 1.00 88.25 90 LEU A N 1
ATOM 739 C CA . LEU A 1 90 ? 2.516 -0.764 16.482 1.00 88.25 90 LEU A CA 1
ATOM 740 C C . LEU A 1 90 ? 4.050 -0.774 16.387 1.00 88.25 90 LEU A C 1
ATOM 742 O O . LEU A 1 90 ? 4.582 -0.927 15.287 1.00 88.25 90 LEU A O 1
ATOM 746 N N . SER A 1 91 ? 4.772 -0.654 17.510 1.00 84.81 91 SER A N 1
ATOM 747 C CA . SER A 1 91 ? 6.242 -0.714 17.491 1.00 84.81 91 SER A CA 1
ATOM 748 C C . SER A 1 91 ? 6.760 -2.099 17.111 1.00 84.81 91 SER A C 1
ATOM 750 O O . SER A 1 91 ? 7.753 -2.206 16.392 1.00 84.81 91 SER A O 1
ATOM 752 N N . ASN A 1 92 ? 6.073 -3.149 17.561 1.00 83.69 92 ASN A N 1
ATOM 753 C CA . ASN A 1 92 ? 6.516 -4.539 17.447 1.00 83.69 92 ASN A CA 1
ATOM 754 C C . ASN A 1 92 ? 6.404 -5.064 16.010 1.00 83.69 92 ASN A C 1
ATOM 756 O O . ASN A 1 92 ? 7.237 -5.859 15.579 1.00 83.69 92 ASN A O 1
ATOM 760 N N . PHE A 1 93 ? 5.422 -4.570 15.253 1.00 81.38 93 PHE A N 1
ATOM 761 C CA . PHE A 1 93 ? 5.185 -4.946 13.856 1.00 81.38 93 PHE A CA 1
ATOM 762 C C . PHE A 1 93 ? 5.536 -3.843 12.847 1.00 81.38 93 PHE A C 1
ATOM 764 O O . PHE A 1 93 ? 5.100 -3.917 11.698 1.00 81.38 93 PHE A O 1
ATOM 771 N N . THR A 1 94 ? 6.328 -2.838 13.259 1.00 75.38 94 THR A N 1
ATOM 772 C CA . THR A 1 94 ? 6.763 -1.713 12.408 1.00 75.38 94 THR A CA 1
ATOM 773 C C . THR A 1 94 ? 7.226 -2.222 11.037 1.00 75.38 94 THR A C 1
ATOM 775 O O . THR A 1 94 ? 8.237 -2.930 10.969 1.00 75.38 94 THR A O 1
ATOM 778 N N . PRO A 1 95 ? 6.519 -1.895 9.936 1.00 69.44 95 PRO A N 1
ATOM 779 C CA . PRO A 1 95 ? 6.880 -2.398 8.624 1.00 69.44 95 PRO A CA 1
ATOM 780 C C . PRO A 1 95 ? 8.297 -1.967 8.256 1.00 69.44 95 PRO A C 1
ATOM 782 O O . PRO A 1 95 ? 8.644 -0.790 8.362 1.00 69.44 95 PRO A O 1
ATOM 785 N N . LEU A 1 96 ? 9.100 -2.905 7.748 1.00 61.16 96 LEU A N 1
ATOM 786 C CA . LEU A 1 96 ? 10.333 -2.570 7.043 1.00 61.16 96 LEU A CA 1
ATOM 787 C C . LEU A 1 96 ? 9.957 -1.721 5.826 1.00 61.16 96 LEU A C 1
ATOM 789 O O . LEU A 1 96 ? 9.556 -2.242 4.783 1.00 61.16 96 LEU A O 1
ATOM 793 N N . SER A 1 97 ? 10.037 -0.400 5.980 1.00 66.38 97 SER A N 1
ATOM 794 C CA . SER A 1 97 ? 9.767 0.529 4.896 1.00 66.38 97 SER A CA 1
ATOM 795 C C . SER A 1 97 ? 10.745 0.230 3.770 1.00 66.38 97 SER A C 1
ATOM 797 O O . SER A 1 97 ? 11.959 0.242 3.974 1.00 66.38 97 SER A O 1
ATOM 799 N N . GLU A 1 98 ? 10.211 -0.044 2.584 1.00 70.81 98 GLU A N 1
ATOM 800 C CA . GLU A 1 98 ? 10.990 -0.286 1.376 1.00 70.81 98 GLU A CA 1
ATOM 801 C C . GLU A 1 98 ? 11.598 1.043 0.906 1.00 70.81 98 GLU A C 1
ATOM 803 O O . GLU A 1 98 ? 11.078 1.722 0.016 1.00 70.81 98 GLU A O 1
ATOM 808 N N . THR A 1 99 ? 12.657 1.467 1.594 1.00 80.56 99 THR A N 1
ATOM 809 C CA . THR A 1 99 ? 13.304 2.750 1.366 1.00 80.56 99 THR A CA 1
ATOM 810 C C . THR A 1 99 ? 14.037 2.747 0.033 1.00 80.56 99 THR A C 1
ATOM 812 O O . THR A 1 99 ? 14.595 1.749 -0.431 1.00 80.56 99 THR A O 1
ATOM 815 N N . TRP A 1 100 ? 14.004 3.912 -0.601 1.00 89.00 100 TRP A N 1
ATOM 816 C CA . TRP A 1 100 ? 14.788 4.214 -1.785 1.00 89.00 100 TRP A CA 1
ATOM 817 C C . TRP A 1 100 ? 15.865 5.213 -1.375 1.00 89.00 100 TRP A C 1
ATOM 819 O O . TRP A 1 100 ? 15.530 6.284 -0.851 1.00 89.00 100 TRP A O 1
ATOM 829 N N . SER A 1 101 ? 17.132 4.875 -1.598 1.00 91.50 101 SER A N 1
ATOM 830 C CA . SER A 1 101 ? 18.238 5.819 -1.435 1.00 91.50 101 SER A CA 1
ATOM 831 C C . SER A 1 101 ? 18.148 6.913 -2.502 1.00 91.50 101 SER A C 1
ATOM 833 O O . SER A 1 101 ? 17.506 6.742 -3.544 1.00 91.50 101 SER A O 1
ATOM 835 N N . ASP A 1 102 ? 18.772 8.065 -2.268 1.00 90.38 102 ASP A N 1
ATOM 836 C CA . ASP A 1 102 ? 18.766 9.139 -3.270 1.00 90.38 102 ASP A CA 1
ATOM 837 C C . ASP A 1 102 ? 19.556 8.759 -4.536 1.00 90.38 102 ASP A C 1
ATOM 839 O O . ASP A 1 102 ? 19.209 9.200 -5.633 1.00 90.38 102 ASP A O 1
ATOM 843 N N . GLU A 1 103 ? 20.520 7.842 -4.416 1.00 92.69 103 GLU A N 1
ATOM 844 C CA . GLU A 1 103 ? 21.241 7.225 -5.536 1.00 92.69 103 GLU A CA 1
ATOM 845 C C . GLU A 1 103 ? 20.322 6.333 -6.389 1.00 92.69 103 GLU A C 1
ATOM 847 O O . GLU A 1 103 ? 20.318 6.429 -7.620 1.00 92.69 103 GLU A O 1
ATOM 852 N N . GLU A 1 104 ? 19.475 5.510 -5.759 1.00 93.81 104 GLU A N 1
ATOM 853 C CA . GLU A 1 104 ? 18.492 4.669 -6.455 1.00 93.81 104 GLU A CA 1
ATOM 854 C C . GLU A 1 104 ? 17.425 5.516 -7.165 1.00 93.81 104 GLU A C 1
ATOM 856 O O . GLU A 1 104 ? 17.054 5.226 -8.307 1.00 93.81 104 GLU A O 1
ATOM 861 N N . LYS A 1 105 ? 16.964 6.604 -6.527 1.00 92.31 105 LYS A N 1
ATOM 862 C CA . LYS A 1 105 ? 16.033 7.577 -7.132 1.00 92.31 105 LYS A CA 1
ATOM 863 C C . LYS A 1 105 ? 16.668 8.265 -8.342 1.00 92.31 105 LYS A C 1
ATOM 865 O O . LYS A 1 105 ? 16.050 8.322 -9.406 1.00 92.31 105 LYS A O 1
ATOM 870 N N . ALA A 1 106 ? 17.907 8.745 -8.216 1.00 92.00 106 ALA A N 1
ATOM 871 C CA . ALA A 1 106 ? 18.639 9.377 -9.315 1.00 92.00 106 ALA A CA 1
ATOM 872 C C . ALA A 1 106 ? 18.842 8.407 -10.494 1.00 92.00 106 ALA A C 1
ATOM 874 O O . ALA A 1 106 ? 18.563 8.758 -11.645 1.00 92.00 106 ALA A O 1
ATOM 875 N N . THR A 1 107 ? 19.225 7.162 -10.196 1.00 93.94 107 THR A N 1
ATOM 876 C CA . THR A 1 107 ? 19.382 6.076 -11.176 1.00 93.94 107 THR A CA 1
ATOM 877 C C . THR A 1 107 ? 18.064 5.760 -11.887 1.00 93.94 107 THR A C 1
ATOM 879 O O . THR A 1 107 ? 18.038 5.616 -13.113 1.00 93.94 107 THR A O 1
ATOM 882 N N . PHE A 1 108 ? 16.941 5.715 -11.158 1.00 93.81 108 PHE A N 1
ATOM 883 C CA . PHE A 1 108 ? 15.609 5.565 -11.752 1.00 93.81 108 PHE A CA 1
ATOM 884 C C . PHE A 1 108 ? 15.280 6.719 -12.707 1.00 93.81 108 PHE A C 1
ATOM 886 O O . PHE A 1 108 ? 14.818 6.479 -13.826 1.00 93.81 108 PHE A O 1
ATOM 893 N N . GLU A 1 109 ? 15.522 7.970 -12.306 1.00 91.81 109 GLU A N 1
ATOM 894 C CA . GLU A 1 109 ? 15.226 9.132 -13.147 1.00 91.81 109 GLU A CA 1
ATOM 895 C C . GLU A 1 109 ? 16.082 9.182 -14.415 1.00 91.81 109 GLU A C 1
ATOM 897 O O . GLU A 1 109 ? 15.572 9.522 -15.488 1.00 91.81 109 GLU A O 1
ATOM 902 N N . GLU A 1 110 ? 17.368 8.836 -14.333 1.00 92.25 110 GLU A N 1
ATOM 903 C CA . GLU A 1 110 ? 18.235 8.702 -15.507 1.00 92.25 110 GLU A CA 1
ATOM 904 C C . GLU A 1 110 ? 17.739 7.589 -16.438 1.00 92.25 110 GLU A C 1
ATOM 906 O O . GLU A 1 110 ? 17.494 7.819 -17.629 1.00 92.25 110 GLU A O 1
ATOM 911 N N . ALA A 1 111 ? 17.474 6.404 -15.890 1.00 91.69 111 ALA A N 1
ATOM 912 C CA . ALA A 1 111 ? 16.940 5.286 -16.653 1.00 91.69 111 ALA A CA 1
ATOM 913 C C . ALA A 1 111 ? 15.582 5.631 -17.300 1.00 91.69 111 ALA A C 1
ATOM 915 O O . ALA A 1 111 ? 15.337 5.254 -18.448 1.00 91.69 111 ALA A O 1
ATOM 916 N N . PHE A 1 112 ? 14.723 6.419 -16.644 1.00 91.31 112 PHE A N 1
ATOM 917 C CA . PHE A 1 112 ? 13.461 6.908 -17.212 1.00 91.31 112 PHE A CA 1
ATOM 918 C C . PHE A 1 112 ? 13.668 7.970 -18.312 1.00 91.31 112 PHE A C 1
ATOM 920 O O . PHE A 1 112 ? 12.928 7.993 -19.311 1.00 91.31 112 PHE A O 1
ATOM 927 N N . LYS A 1 113 ? 14.699 8.824 -18.210 1.00 88.44 113 LYS A N 1
ATOM 928 C CA . LYS A 1 113 ? 15.105 9.750 -19.290 1.00 88.44 113 LYS A CA 1
ATOM 929 C C . LYS A 1 113 ? 15.506 8.989 -20.559 1.00 88.44 113 LYS A C 1
ATOM 931 O O . LYS A 1 113 ? 15.171 9.470 -21.642 1.00 88.44 113 LYS A O 1
ATOM 936 N N . ILE A 1 114 ? 16.053 7.778 -20.449 1.00 89.31 114 ILE A N 1
ATOM 937 C CA . ILE A 1 114 ? 16.410 6.921 -21.594 1.00 89.31 114 ILE A CA 1
ATOM 938 C C . ILE A 1 114 ? 15.232 6.022 -22.024 1.00 89.31 114 ILE A C 1
ATOM 940 O O . ILE A 1 114 ? 14.698 6.175 -23.120 1.00 89.31 114 ILE A O 1
ATOM 944 N N . PHE A 1 115 ? 14.774 5.115 -21.159 1.00 88.69 115 PHE A N 1
ATOM 945 C CA . PHE A 1 115 ? 13.853 4.018 -21.501 1.00 88.69 115 PHE A CA 1
ATOM 946 C C . PHE A 1 115 ? 12.356 4.349 -21.371 1.00 88.69 115 PHE A C 1
ATOM 948 O O . PHE A 1 115 ? 11.518 3.563 -21.821 1.00 88.69 115 PHE A O 1
ATOM 955 N N . ALA A 1 116 ? 12.010 5.500 -20.782 1.00 84.19 116 ALA A N 1
ATOM 956 C CA . ALA A 1 116 ? 10.632 5.931 -20.527 1.00 84.19 116 ALA A CA 1
ATOM 957 C C . ALA A 1 116 ? 9.788 4.830 -19.849 1.00 84.19 116 ALA A C 1
ATOM 959 O O . ALA A 1 116 ? 10.144 4.352 -18.781 1.00 84.19 116 ALA A O 1
ATOM 960 N N . ASN A 1 117 ? 8.675 4.407 -20.452 1.00 82.31 117 ASN A N 1
ATOM 961 C CA . ASN A 1 117 ? 7.728 3.481 -19.825 1.00 82.31 117 ASN A CA 1
ATOM 962 C C . ASN A 1 117 ? 8.196 2.008 -19.801 1.00 82.31 117 ASN A C 1
ATOM 964 O O . ASN A 1 117 ? 7.448 1.150 -19.335 1.00 82.31 117 ASN A O 1
ATOM 968 N N . ASN A 1 118 ? 9.390 1.672 -20.305 1.00 91.19 118 ASN A N 1
ATOM 969 C CA . ASN A 1 118 ? 9.891 0.297 -20.254 1.00 91.19 118 ASN A CA 1
ATOM 970 C C . ASN A 1 118 ? 10.527 -0.004 -18.884 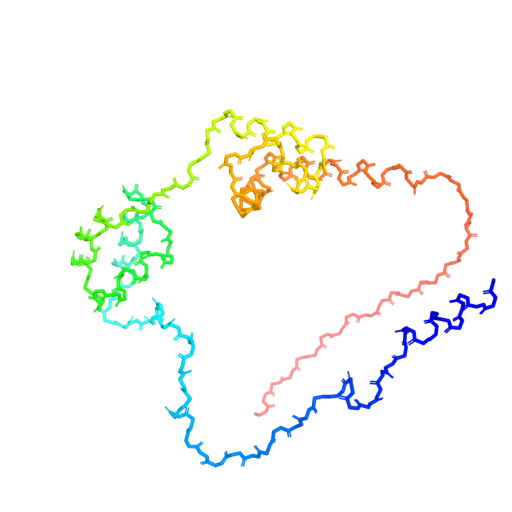1.00 91.19 118 ASN A C 1
ATOM 972 O O . ASN A 1 118 ? 11.750 0.005 -18.730 1.00 91.19 118 ASN A O 1
ATOM 976 N N . LEU A 1 119 ? 9.675 -0.284 -17.894 1.00 91.75 119 LEU A N 1
ATOM 977 C CA . LEU A 1 119 ? 10.082 -0.546 -16.508 1.00 91.75 119 LEU A CA 1
ATOM 978 C C . LEU A 1 119 ? 11.029 -1.752 -16.384 1.00 91.75 119 LEU A C 1
ATOM 980 O O . LEU A 1 119 ? 11.956 -1.711 -15.584 1.00 91.75 119 LEU A O 1
ATOM 984 N N . ASN A 1 120 ? 10.898 -2.765 -17.249 1.00 93.06 120 ASN A N 1
ATOM 985 C CA . ASN A 1 120 ? 11.835 -3.894 -17.310 1.00 93.06 120 ASN A CA 1
ATOM 986 C C . ASN A 1 120 ? 13.261 -3.471 -17.714 1.00 93.06 120 ASN A C 1
ATOM 988 O O . ASN A 1 120 ? 14.231 -4.056 -17.239 1.00 93.06 120 ASN A O 1
ATOM 992 N N . LYS A 1 121 ? 13.424 -2.453 -18.574 1.00 92.62 121 LYS A N 1
ATOM 993 C CA . LYS A 1 121 ? 14.747 -1.881 -18.898 1.00 92.62 121 LYS A CA 1
ATOM 994 C C . LYS A 1 121 ? 15.280 -0.971 -17.787 1.00 92.62 121 LYS A C 1
ATOM 996 O O . LYS A 1 121 ? 16.492 -0.909 -17.615 1.00 92.62 121 LYS A O 1
ATOM 1001 N N . ILE A 1 122 ? 14.402 -0.312 -17.029 1.00 92.38 122 ILE A N 1
ATOM 1002 C CA . ILE A 1 122 ? 14.778 0.488 -15.850 1.00 92.38 122 ILE A CA 1
ATOM 1003 C C . ILE A 1 122 ? 15.264 -0.421 -14.713 1.00 92.38 122 ILE A C 1
ATOM 1005 O O . ILE A 1 122 ? 16.341 -0.191 -14.180 1.00 92.38 122 ILE A O 1
ATOM 1009 N N . HIS A 1 123 ? 14.553 -1.512 -14.424 1.00 94.44 123 HIS A N 1
ATOM 1010 C CA . HIS A 1 123 ? 14.949 -2.534 -13.446 1.00 94.44 123 HIS A CA 1
ATOM 1011 C C . HIS A 1 123 ? 16.347 -3.121 -13.720 1.00 94.44 123 HIS A C 1
ATOM 1013 O O . HIS A 1 123 ? 17.103 -3.374 -12.793 1.00 94.44 123 HIS A O 1
ATOM 1019 N N . LYS A 1 124 ? 16.773 -3.244 -14.987 1.00 93.75 124 LYS A N 1
ATOM 1020 C CA . LYS A 1 124 ? 18.154 -3.661 -15.325 1.00 93.75 124 LYS A CA 1
ATOM 1021 C C . LYS A 1 124 ? 19.251 -2.681 -14.875 1.00 93.75 124 LYS A C 1
ATOM 1023 O O . LYS A 1 124 ? 20.420 -3.042 -14.935 1.00 93.75 124 LYS A O 1
ATOM 1028 N N . ARG A 1 125 ? 18.903 -1.454 -14.472 1.00 91.06 125 ARG A N 1
ATOM 1029 C CA . ARG A 1 125 ? 19.814 -0.479 -13.842 1.00 91.06 125 ARG A CA 1
ATOM 1030 C C . ARG A 1 125 ? 19.734 -0.484 -12.311 1.00 91.06 125 ARG A C 1
ATOM 1032 O O . ARG A 1 125 ? 20.558 0.158 -11.680 1.00 91.06 125 ARG A O 1
ATOM 1039 N N . LEU A 1 126 ? 18.768 -1.202 -11.740 1.00 90.88 126 LEU A N 1
ATOM 1040 C CA . LEU A 1 126 ? 18.491 -1.302 -10.307 1.00 90.88 126 LEU A CA 1
ATOM 1041 C C . LEU A 1 126 ? 18.306 -2.785 -9.929 1.00 90.88 126 LEU A C 1
ATOM 1043 O O . LEU A 1 126 ? 17.203 -3.177 -9.554 1.00 90.88 126 LEU A O 1
ATOM 1047 N N . PRO A 1 127 ? 19.344 -3.634 -10.079 1.00 90.25 127 PRO A N 1
ATOM 1048 C CA . PRO A 1 127 ? 19.218 -5.085 -9.906 1.00 90.25 127 PRO A CA 1
ATOM 1049 C C . PRO A 1 127 ? 18.875 -5.511 -8.469 1.00 90.25 127 PRO A C 1
ATOM 1051 O O . PRO A 1 127 ? 18.409 -6.627 -8.267 1.00 90.25 127 PRO A O 1
ATOM 1054 N N . GLU A 1 128 ? 19.096 -4.633 -7.488 1.00 89.38 128 GLU A N 1
ATOM 1055 C CA . GLU A 1 128 ? 18.804 -4.861 -6.067 1.00 89.38 128 GLU A CA 1
ATOM 1056 C C . GLU A 1 128 ? 17.326 -4.614 -5.712 1.00 89.38 128 GLU A C 1
ATOM 1058 O O . GLU A 1 128 ? 16.819 -5.155 -4.729 1.00 89.38 128 GLU A O 1
ATOM 1063 N N . LYS A 1 129 ? 16.600 -3.834 -6.527 1.00 92.06 129 LYS A N 1
ATOM 1064 C CA . LYS A 1 129 ? 15.161 -3.601 -6.361 1.00 92.06 129 LYS A CA 1
ATOM 1065 C C . LYS A 1 129 ? 14.374 -4.604 -7.194 1.00 92.06 129 LYS A C 1
ATOM 1067 O O . LYS A 1 129 ? 14.628 -4.762 -8.381 1.00 92.06 129 LYS A O 1
ATOM 1072 N N . SER A 1 130 ? 13.342 -5.214 -6.612 1.00 93.12 130 SER A N 1
ATOM 1073 C CA . SER A 1 130 ? 12.429 -6.080 -7.371 1.00 93.12 130 SER A CA 1
ATOM 1074 C C . SER A 1 130 ? 11.650 -5.298 -8.441 1.00 93.12 130 SER A C 1
ATOM 1076 O O . SER A 1 130 ? 11.381 -4.102 -8.296 1.00 93.12 130 SER A O 1
ATOM 1078 N N . ILE A 1 131 ? 11.187 -5.972 -9.500 1.00 93.50 131 ILE A N 1
ATOM 1079 C CA . ILE A 1 131 ? 10.334 -5.335 -10.519 1.00 93.50 131 ILE A CA 1
ATOM 1080 C C . ILE A 1 131 ? 9.047 -4.750 -9.912 1.00 93.50 131 ILE A C 1
ATOM 1082 O O . ILE A 1 131 ? 8.600 -3.688 -10.342 1.00 93.50 131 ILE A O 1
ATOM 1086 N N . GLY A 1 132 ? 8.500 -5.380 -8.864 1.00 92.56 132 GLY A N 1
ATOM 1087 C CA . GLY A 1 132 ? 7.369 -4.851 -8.097 1.00 92.56 132 GLY A CA 1
ATOM 1088 C C . GLY A 1 132 ? 7.700 -3.525 -7.407 1.00 92.56 132 GLY A C 1
ATOM 1089 O O . GLY A 1 132 ? 6.925 -2.575 -7.516 1.00 92.56 132 GLY A O 1
ATOM 1090 N N . SER A 1 133 ? 8.886 -3.426 -6.798 1.00 92.38 133 SER A N 1
ATOM 1091 C CA . SER A 1 133 ? 9.419 -2.193 -6.201 1.00 92.38 133 SER A CA 1
ATOM 1092 C C . SER A 1 133 ? 9.516 -1.057 -7.220 1.00 92.38 133 SER A C 1
ATOM 1094 O O . SER A 1 133 ? 8.997 0.037 -7.002 1.00 92.38 133 SER A O 1
ATOM 1096 N N . VAL A 1 134 ? 10.111 -1.334 -8.387 1.00 92.88 134 VAL A N 1
ATOM 1097 C CA . VAL A 1 134 ? 10.281 -0.358 -9.480 1.00 92.88 134 VAL A CA 1
ATOM 1098 C C . VAL A 1 134 ? 8.925 0.114 -10.025 1.00 92.88 134 VAL A C 1
ATOM 1100 O O . VAL A 1 134 ? 8.749 1.300 -10.313 1.00 92.88 134 VAL A O 1
ATOM 1103 N N . VAL A 1 135 ? 7.943 -0.788 -10.142 1.00 93.00 135 VAL A N 1
ATOM 1104 C CA . VAL A 1 135 ? 6.564 -0.453 -10.543 1.00 93.00 135 VAL A CA 1
ATOM 1105 C C . VAL A 1 135 ? 5.878 0.418 -9.485 1.00 93.00 135 VAL A C 1
ATOM 1107 O O . VAL A 1 135 ? 5.312 1.455 -9.832 1.00 93.00 135 VAL A O 1
ATOM 1110 N N . LYS A 1 136 ? 5.955 0.041 -8.204 1.00 90.56 136 LYS A N 1
ATOM 1111 C CA . LYS A 1 136 ? 5.393 0.795 -7.071 1.00 90.56 136 LYS A CA 1
ATOM 1112 C C . LYS A 1 136 ? 5.981 2.207 -7.007 1.00 90.56 136 LYS A C 1
ATOM 1114 O O . LYS A 1 136 ? 5.230 3.184 -7.012 1.00 90.56 136 LYS A O 1
ATOM 1119 N N . TYR A 1 137 ? 7.309 2.323 -7.063 1.00 91.25 137 TYR A N 1
ATOM 1120 C CA . TYR A 1 137 ? 8.016 3.604 -7.076 1.00 91.25 137 TYR A CA 1
ATOM 1121 C C . TYR A 1 137 ? 7.606 4.482 -8.266 1.00 91.25 137 TYR A C 1
ATOM 1123 O O . TYR A 1 137 ? 7.317 5.662 -8.073 1.00 91.25 137 TYR A O 1
ATOM 1131 N N . TYR A 1 138 ? 7.481 3.921 -9.479 1.00 91.62 138 TYR A N 1
ATOM 1132 C CA . TYR A 1 138 ? 7.023 4.672 -10.657 1.00 91.62 138 TYR A CA 1
ATOM 1133 C C . TYR A 1 138 ? 5.678 5.372 -10.430 1.00 91.62 138 TYR A C 1
ATOM 1135 O O . TYR A 1 138 ? 5.538 6.534 -10.813 1.00 91.62 138 TYR A O 1
ATOM 1143 N N . TYR A 1 139 ? 4.693 4.706 -9.818 1.00 89.81 139 TYR A N 1
ATOM 1144 C CA . TYR A 1 139 ? 3.374 5.304 -9.582 1.00 89.81 139 TYR A CA 1
ATOM 1145 C C . TYR A 1 139 ? 3.389 6.374 -8.484 1.00 89.81 139 TYR A C 1
ATOM 1147 O O . TYR A 1 139 ? 2.738 7.410 -8.653 1.00 89.81 139 TYR A O 1
ATOM 1155 N N . VAL A 1 140 ? 4.185 6.191 -7.426 1.00 87.00 140 VAL A N 1
ATOM 1156 C CA . VAL A 1 140 ? 4.405 7.219 -6.392 1.00 87.00 140 VAL A CA 1
ATOM 1157 C C . VAL A 1 140 ? 5.094 8.449 -7.001 1.00 87.00 140 VAL A C 1
ATOM 1159 O O . VAL A 1 140 ? 4.540 9.548 -6.985 1.00 87.00 140 VAL A O 1
ATOM 1162 N N . TRP A 1 141 ? 6.251 8.262 -7.643 1.00 88.69 141 TRP A N 1
ATOM 1163 C CA . TRP A 1 141 ? 7.045 9.329 -8.268 1.00 88.69 141 TRP A CA 1
ATOM 1164 C C . TRP A 1 141 ? 6.266 10.106 -9.343 1.00 88.69 141 TRP A C 1
ATOM 1166 O O . TRP A 1 141 ? 6.308 11.336 -9.390 1.00 88.69 141 TRP A O 1
ATOM 1176 N N . LYS A 1 142 ? 5.498 9.405 -10.187 1.00 86.06 142 LYS A N 1
ATOM 1177 C CA . LYS A 1 142 ? 4.670 10.000 -11.252 1.00 86.06 142 LYS A CA 1
ATOM 1178 C C . LYS A 1 142 ? 3.530 10.868 -10.725 1.00 86.06 142 LYS A C 1
ATOM 1180 O O . LYS A 1 142 ? 3.107 11.784 -11.432 1.00 86.06 142 LYS A O 1
ATOM 1185 N N . SER A 1 143 ? 3.027 10.563 -9.533 1.00 83.31 143 SER A N 1
ATOM 1186 C CA . SER A 1 143 ? 1.978 11.346 -8.874 1.00 83.31 143 SER A CA 1
ATOM 1187 C C . SER A 1 143 ? 2.536 12.643 -8.276 1.00 83.31 143 SER A C 1
ATOM 1189 O O . SER A 1 143 ? 1.817 13.636 -8.191 1.00 83.31 143 SER A O 1
ATOM 1191 N N . GLY A 1 144 ? 3.835 12.675 -7.953 1.00 79.31 144 GLY A N 1
ATOM 1192 C CA . GLY A 1 144 ? 4.537 13.881 -7.520 1.00 79.31 144 GLY A CA 1
ATOM 1193 C C . GLY A 1 144 ? 4.720 14.935 -8.631 1.00 79.31 144 GLY A C 1
ATOM 1194 O O . GLY A 1 144 ? 4.645 14.618 -9.826 1.00 79.31 144 GLY A O 1
ATOM 1195 N N . PRO A 1 145 ? 5.019 16.203 -8.272 1.00 74.00 145 PRO A N 1
ATOM 1196 C CA . PRO A 1 145 ? 5.130 17.305 -9.233 1.00 74.00 145 PRO A CA 1
ATOM 1197 C C . PRO A 1 145 ? 6.151 17.044 -10.352 1.00 74.00 145 PRO A C 1
ATOM 1199 O O . PRO A 1 145 ? 5.856 17.252 -11.531 1.00 74.00 145 PRO A O 1
ATOM 1202 N N . VAL A 1 146 ? 7.333 16.531 -9.991 1.00 73.19 146 VAL A N 1
ATOM 1203 C CA . VAL A 1 146 ? 8.447 16.270 -10.918 1.00 73.19 146 VAL A CA 1
ATOM 1204 C C . VAL A 1 146 ? 8.085 15.183 -11.934 1.00 73.19 146 VAL A C 1
ATOM 1206 O O . VAL A 1 146 ? 8.170 15.417 -13.145 1.00 73.19 146 VAL A O 1
ATOM 1209 N N . GLY A 1 147 ? 7.609 14.023 -11.468 1.00 69.81 147 GLY A N 1
ATOM 1210 C CA . GLY A 1 147 ? 7.231 12.911 -12.341 1.00 69.81 147 GLY A CA 1
ATOM 1211 C C . GLY A 1 147 ? 6.056 13.254 -13.258 1.00 69.81 147 GLY A C 1
ATOM 1212 O O . GLY A 1 147 ? 6.097 12.968 -14.460 1.00 69.81 147 GLY A O 1
ATOM 1213 N N . SER A 1 148 ? 5.057 13.972 -12.740 1.00 73.50 148 SER A N 1
ATOM 1214 C CA . SER A 1 148 ? 3.913 14.459 -13.517 1.00 73.50 148 SER A CA 1
ATOM 1215 C C . SER A 1 148 ? 4.347 15.378 -14.672 1.00 73.50 148 SER A C 1
ATOM 1217 O O . SER A 1 148 ? 3.916 15.201 -15.819 1.00 73.50 148 SER A O 1
ATOM 1219 N N . ILE A 1 149 ? 5.272 16.312 -14.418 1.00 74.06 149 ILE A N 1
ATOM 1220 C CA . ILE A 1 149 ? 5.854 17.190 -15.448 1.00 74.06 149 ILE A CA 1
ATOM 1221 C C . ILE A 1 149 ? 6.664 16.384 -16.475 1.00 74.06 149 ILE A C 1
ATOM 1223 O O . ILE A 1 149 ? 6.504 16.601 -17.683 1.00 74.06 149 ILE A O 1
ATOM 1227 N N . LEU A 1 150 ? 7.517 15.453 -16.036 1.00 72.69 150 LEU A N 1
ATOM 1228 C CA . LEU A 1 150 ? 8.417 14.716 -16.930 1.00 72.69 150 LEU A CA 1
ATOM 1229 C C . LEU A 1 150 ? 7.649 13.769 -17.870 1.00 72.69 150 LEU A C 1
ATOM 1231 O O . LEU A 1 150 ? 7.929 13.726 -19.074 1.00 72.69 150 LEU A O 1
ATOM 1235 N N . VAL A 1 151 ? 6.614 13.092 -17.361 1.00 76.56 151 VAL A N 1
ATOM 1236 C CA . VAL A 1 151 ? 5.696 12.259 -18.159 1.00 76.56 151 VAL A CA 1
ATOM 1237 C C . VAL A 1 151 ? 4.929 13.103 -19.185 1.00 76.56 151 VAL A C 1
ATOM 1239 O O . VAL A 1 151 ? 4.859 12.727 -20.360 1.00 76.56 151 VAL A O 1
ATOM 1242 N N . ARG A 1 152 ? 4.396 14.269 -18.791 1.00 73.19 152 ARG A N 1
ATOM 1243 C CA . ARG A 1 152 ? 3.682 15.186 -19.704 1.00 73.19 152 ARG A CA 1
ATOM 1244 C C . ARG A 1 152 ? 4.598 15.729 -20.809 1.00 73.19 152 ARG A C 1
ATOM 1246 O O . ARG A 1 152 ? 4.202 15.723 -21.976 1.00 73.19 152 ARG A O 1
ATOM 1253 N N . LYS A 1 153 ? 5.833 16.136 -20.480 1.00 71.81 153 LYS A N 1
ATOM 1254 C CA . LYS A 1 153 ? 6.832 16.602 -21.464 1.00 71.81 153 LYS A CA 1
ATOM 1255 C C . LYS A 1 153 ? 7.178 15.516 -22.490 1.00 71.81 153 LYS A C 1
ATOM 1257 O O . LYS A 1 153 ? 7.225 15.815 -23.684 1.00 71.81 153 LYS A O 1
ATOM 1262 N N . LYS A 1 154 ? 7.360 14.255 -22.068 1.00 67.88 154 LYS A N 1
ATOM 1263 C CA . LYS A 1 154 ? 7.615 13.147 -23.008 1.00 67.88 154 LYS A CA 1
ATOM 1264 C C . LYS A 1 154 ? 6.410 12.817 -23.893 1.00 67.88 154 LYS A C 1
ATOM 1266 O O . LYS A 1 154 ? 6.618 12.658 -25.091 1.00 67.88 154 LYS A O 1
ATOM 1271 N N . LYS A 1 155 ? 5.173 12.821 -23.368 1.00 67.75 155 LYS A N 1
ATOM 1272 C CA . LYS A 1 155 ? 3.960 12.652 -24.200 1.00 67.75 155 LYS A CA 1
ATOM 1273 C C . LYS A 1 155 ? 3.860 13.709 -25.310 1.00 67.75 155 LYS A C 1
ATOM 1275 O O . LYS A 1 155 ? 3.558 13.357 -26.448 1.00 67.75 155 LYS A O 1
ATOM 1280 N N . LYS A 1 156 ? 4.172 14.980 -25.013 1.00 62.47 156 LYS A N 1
ATOM 1281 C CA . LYS A 1 156 ? 4.212 16.046 -26.034 1.00 62.47 156 LYS A CA 1
ATOM 1282 C C . LYS A 1 156 ? 5.297 15.805 -27.091 1.00 62.47 156 LYS A C 1
ATOM 1284 O O . LYS A 1 156 ? 4.998 15.921 -28.274 1.00 62.47 156 LYS A O 1
ATOM 1289 N N . LYS A 1 157 ? 6.514 15.394 -26.706 1.00 59.72 157 LYS A N 1
ATOM 1290 C CA . LYS A 1 157 ? 7.572 15.051 -27.680 1.00 59.72 157 LYS A CA 1
ATOM 1291 C C . LYS A 1 157 ? 7.188 13.875 -28.586 1.00 59.72 157 LYS A C 1
ATOM 1293 O O . LYS A 1 157 ? 7.410 13.960 -29.785 1.00 59.72 157 LYS A O 1
ATOM 1298 N N . THR A 1 158 ? 6.563 12.823 -28.054 1.00 56.25 158 THR A N 1
ATOM 1299 C CA . THR A 1 158 ? 6.128 11.670 -28.866 1.00 56.25 158 THR A CA 1
ATOM 1300 C C . THR A 1 158 ? 4.932 11.970 -29.776 1.00 56.25 158 THR A C 1
ATOM 1302 O O . THR A 1 158 ? 4.783 11.307 -30.794 1.00 56.25 158 THR A O 1
ATOM 1305 N N . GLY A 1 159 ? 4.097 12.965 -29.445 1.00 53.12 159 GLY A N 1
ATOM 1306 C CA . GLY A 1 159 ? 3.036 13.458 -30.338 1.00 53.12 159 GLY A CA 1
ATOM 1307 C C . GLY A 1 159 ? 3.526 14.460 -31.394 1.00 53.12 159 GLY A C 1
ATOM 1308 O O . GLY A 1 159 ? 3.004 14.493 -32.501 1.00 53.12 159 GLY A O 1
ATOM 1309 N N . SER A 1 160 ? 4.562 15.245 -31.081 1.00 48.62 160 SER A N 1
ATOM 1310 C CA . SER A 1 160 ? 5.089 16.305 -31.958 1.00 48.62 160 SER A CA 1
ATOM 1311 C C . SER A 1 160 ? 5.845 15.801 -33.193 1.00 48.62 160 SER A C 1
ATOM 1313 O O . SER A 1 160 ? 6.070 16.582 -34.110 1.00 48.62 160 SER A O 1
ATOM 1315 N N . SER A 1 161 ? 6.257 14.532 -33.233 1.00 41.62 161 SER A N 1
ATOM 1316 C CA . SER A 1 161 ? 7.007 13.955 -34.362 1.00 41.62 161 SER A CA 1
ATOM 1317 C C . SER A 1 161 ? 6.115 13.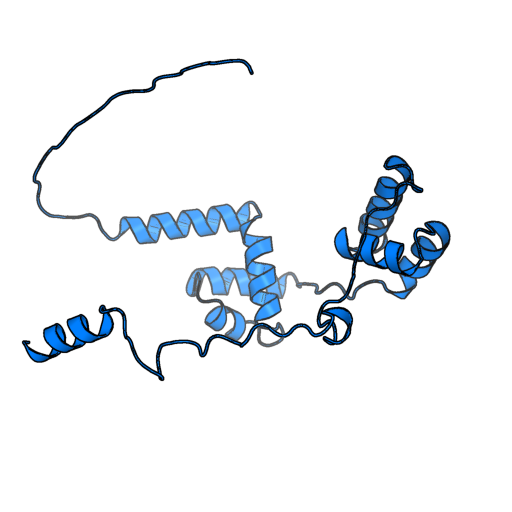323 -35.440 1.00 41.62 161 SER A C 1
ATOM 1319 O O . SER A 1 161 ? 6.622 12.584 -36.280 1.00 41.62 161 SER A O 1
ATOM 1321 N N . LYS A 1 162 ? 4.795 13.565 -35.418 1.00 42.44 162 LYS A N 1
ATOM 1322 C CA . LYS A 1 162 ? 3.849 12.966 -36.376 1.00 42.44 162 LYS A CA 1
ATOM 1323 C C . LYS A 1 162 ? 2.804 13.960 -36.900 1.00 42.44 162 LYS A C 1
ATOM 1325 O O . LYS A 1 162 ? 1.612 13.675 -36.895 1.00 42.44 162 LYS A O 1
ATOM 1330 N N . ALA A 1 163 ? 3.273 15.122 -37.356 1.00 37.41 163 ALA A N 1
ATOM 1331 C CA . ALA A 1 163 ? 2.470 16.102 -38.087 1.00 37.41 163 ALA A CA 1
ATOM 1332 C C . ALA A 1 163 ? 3.345 16.900 -39.075 1.00 37.41 163 ALA A C 1
ATOM 1334 O O . ALA A 1 163 ? 3.917 17.919 -38.699 1.00 37.41 163 ALA A O 1
ATOM 1335 N N . ASN A 1 164 ? 3.468 16.422 -40.321 1.00 30.42 164 ASN A N 1
ATOM 1336 C CA . ASN A 1 164 ? 3.865 17.249 -41.471 1.00 30.42 164 ASN A CA 1
ATOM 1337 C C . ASN A 1 164 ? 3.503 16.552 -42.805 1.00 30.42 164 ASN A C 1
ATOM 1339 O O . ASN A 1 164 ? 4.195 15.616 -43.193 1.00 30.42 164 ASN A O 1
ATOM 1343 N N . GLY A 1 165 ? 2.435 17.032 -43.468 1.00 30.83 165 GLY A N 1
ATOM 1344 C CA . GLY A 1 165 ? 1.930 16.638 -44.807 1.00 30.83 165 GLY A CA 1
ATOM 1345 C C . GLY A 1 165 ? 1.386 15.200 -44.947 1.00 30.83 165 GLY A C 1
ATOM 1346 O O . GLY A 1 165 ? 1.991 14.265 -44.438 1.00 30.83 165 GLY A O 1
ATOM 1347 N N . SER A 1 166 ? 0.269 14.888 -45.618 1.00 30.75 166 SER A N 1
ATOM 1348 C CA . SER A 1 166 ? -0.829 15.640 -46.280 1.00 30.75 166 SER A CA 1
ATOM 1349 C C . SER A 1 166 ? -2.037 14.664 -46.392 1.00 30.75 166 SER A C 1
ATOM 1351 O O . SER A 1 166 ? -1.849 13.477 -46.137 1.00 30.75 166 SER A O 1
ATOM 1353 N N . SER A 1 167 ? -3.288 14.995 -46.743 1.00 35.50 167 SER A N 1
ATOM 1354 C CA . SER A 1 167 ? -3.970 16.221 -47.217 1.00 35.50 167 SER A CA 1
ATOM 1355 C C . SER A 1 167 ? -5.442 16.224 -46.696 1.00 35.50 167 SER A C 1
ATOM 1357 O O . SER A 1 167 ? -5.787 15.296 -45.961 1.00 35.50 167 SER A O 1
ATOM 1359 N N . PRO A 1 168 ? -6.310 17.219 -46.998 1.00 48.66 168 PRO A N 1
ATOM 1360 C CA . PRO A 1 168 ? -7.620 17.362 -46.345 1.00 48.66 168 PRO A CA 1
ATOM 1361 C C . PRO A 1 168 ? -8.814 16.776 -47.125 1.00 48.66 168 PRO A C 1
ATOM 1363 O O . PRO A 1 168 ? -8.872 16.907 -48.339 1.00 48.66 168 PRO A O 1
ATOM 1366 N N . ASP A 1 169 ? -9.777 16.212 -46.386 1.00 28.61 169 ASP A N 1
ATOM 1367 C CA . ASP A 1 169 ? -11.226 16.096 -46.665 1.00 28.61 169 ASP A CA 1
ATOM 1368 C C . ASP A 1 169 ? -11.867 15.341 -45.470 1.00 28.61 169 ASP A C 1
ATOM 1370 O O . ASP A 1 169 ? -11.198 14.519 -44.847 1.00 28.61 169 ASP A O 1
ATOM 1374 N N . SER A 1 170 ? -13.116 15.539 -45.037 1.00 33.72 170 SER A N 1
ATOM 1375 C CA . SER A 1 170 ? -14.118 16.569 -45.343 1.00 33.72 170 SER A CA 1
ATOM 1376 C C . SER A 1 170 ? -14.950 16.851 -44.071 1.00 33.72 170 SER A C 1
ATOM 1378 O O . SER A 1 170 ? -14.971 16.046 -43.138 1.00 33.72 170 SER A O 1
ATOM 1380 N N . SER A 1 171 ? -15.601 18.013 -43.992 1.00 38.31 171 SER A N 1
ATOM 1381 C CA . SER A 1 171 ? -16.336 18.486 -42.807 1.00 38.31 171 SER A CA 1
ATOM 1382 C C . SER A 1 171 ? -17.685 17.787 -42.592 1.00 38.31 171 SER A C 1
ATOM 1384 O O . SER A 1 171 ? -18.482 17.698 -43.522 1.00 38.31 171 SER A O 1
ATOM 1386 N N . GLY A 1 172 ? -17.990 17.405 -41.347 1.00 29.17 172 GLY A N 1
ATOM 1387 C CA . GLY A 1 172 ? -19.293 16.865 -40.944 1.00 29.17 172 GLY A CA 1
ATOM 1388 C C . GLY A 1 172 ? -19.692 17.346 -39.550 1.00 29.17 172 GLY A C 1
ATOM 1389 O O . GLY A 1 172 ? -19.474 16.652 -38.561 1.00 29.17 172 GLY A O 1
ATOM 1390 N N . SER A 1 173 ? -20.233 18.562 -39.466 1.00 33.66 173 SER A N 1
ATOM 1391 C CA . SER A 1 173 ? -20.674 19.181 -38.210 1.00 33.66 173 SER A CA 1
ATOM 1392 C C . SER A 1 173 ? -22.033 18.647 -37.757 1.00 33.66 173 SER A C 1
ATOM 1394 O O . SER A 1 173 ? -22.972 18.607 -38.552 1.00 33.66 173 SER A O 1
ATOM 1396 N N . THR A 1 174 ? -22.203 18.367 -36.464 1.00 32.56 174 THR A N 1
ATOM 1397 C CA . THR A 1 174 ? -23.524 18.471 -35.818 1.00 32.56 174 THR A CA 1
ATOM 1398 C C . THR A 1 174 ? -23.366 18.829 -34.340 1.00 32.56 174 THR A C 1
ATOM 1400 O O . THR A 1 174 ? -22.879 18.033 -33.541 1.00 32.56 174 THR A O 1
ATOM 1403 N N . GLU A 1 175 ? -23.753 20.055 -33.990 1.00 32.19 175 GLU A N 1
ATOM 1404 C CA . GLU A 1 175 ? -23.967 20.493 -32.608 1.00 32.19 175 GLU A CA 1
ATOM 1405 C C . GLU A 1 175 ? -25.401 20.176 -32.155 1.00 32.19 175 GLU A C 1
ATOM 1407 O O . GLU A 1 175 ? -26.302 20.026 -32.979 1.00 32.19 175 GLU A O 1
ATOM 1412 N N . GLY A 1 176 ? -25.621 20.184 -30.837 1.00 28.19 176 GLY A N 1
ATOM 1413 C CA . GLY A 1 176 ? -26.955 20.166 -30.229 1.00 28.19 176 GLY A CA 1
ATOM 1414 C C . GLY A 1 176 ? -27.450 18.766 -29.826 1.00 28.19 176 GLY A C 1
ATOM 1415 O O . GLY A 1 176 ? -27.209 17.788 -30.519 1.00 28.19 176 GLY A O 1
ATOM 1416 N N . SER A 1 177 ? -28.138 18.580 -28.697 1.00 34.19 177 SER A N 1
ATOM 1417 C CA . SER A 1 177 ? -28.571 19.561 -27.690 1.00 34.19 177 SER A CA 1
ATOM 1418 C C . SER A 1 177 ? -28.713 18.904 -26.316 1.00 34.19 177 SER A C 1
ATOM 1420 O O . SER A 1 177 ? -29.017 17.719 -26.207 1.00 34.19 177 SER A O 1
ATOM 1422 N N . LYS A 1 178 ? -28.531 19.691 -25.249 1.00 37.53 178 LYS A N 1
ATOM 1423 C CA . LYS A 1 178 ? -28.958 19.297 -23.899 1.00 37.53 178 LYS A CA 1
ATOM 1424 C C . LYS A 1 178 ? -30.482 19.303 -23.832 1.00 37.53 178 LYS A C 1
ATOM 1426 O O . LYS A 1 178 ? -31.090 20.261 -24.304 1.00 37.53 178 LYS A O 1
ATOM 1431 N N . GLN A 1 179 ? -31.068 18.362 -23.099 1.00 35.16 179 GLN A N 1
ATOM 1432 C CA . GLN A 1 179 ? -32.394 18.569 -22.529 1.00 35.16 179 GLN A CA 1
ATOM 1433 C C . GLN A 1 179 ? -32.455 17.962 -21.123 1.00 35.16 179 GLN A C 1
ATOM 1435 O O . GLN A 1 179 ? -32.180 16.781 -20.929 1.00 35.16 179 GLN A O 1
ATOM 1440 N N . HIS A 1 180 ? -32.740 18.816 -20.137 1.00 34.59 180 HIS A N 1
ATOM 1441 C CA . HIS A 1 180 ? -33.242 18.378 -18.837 1.00 34.59 180 HIS A CA 1
ATOM 1442 C C . HIS A 1 180 ? -34.611 17.737 -19.050 1.00 34.59 180 HIS A C 1
ATOM 1444 O O . HIS A 1 180 ? -35.388 18.247 -19.854 1.00 34.59 180 HIS A O 1
ATOM 1450 N N . ASP A 1 181 ? -34.954 16.759 -18.219 1.00 39.94 181 ASP A N 1
ATOM 1451 C CA . ASP A 1 181 ? -36.329 16.673 -17.742 1.00 39.94 181 ASP A CA 1
ATOM 1452 C C . ASP A 1 181 ? -36.356 16.231 -16.278 1.00 39.94 181 ASP A C 1
ATOM 1454 O O . ASP A 1 181 ? -35.723 15.252 -15.881 1.00 39.94 181 ASP A O 1
ATOM 1458 N N . HIS A 1 182 ? -37.074 17.000 -15.46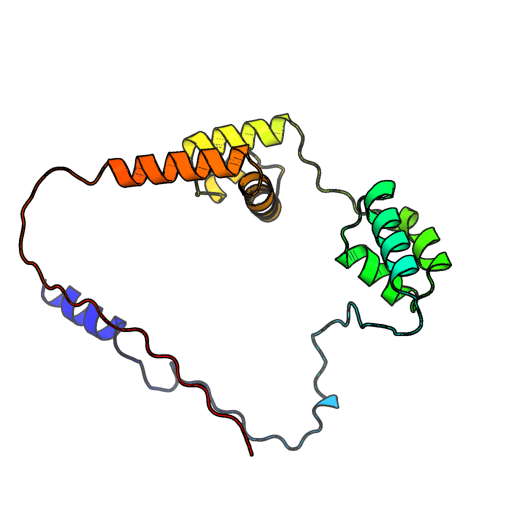4 1.00 41.31 182 HIS A N 1
ATOM 1459 C CA . HIS A 1 182 ? -37.384 16.653 -14.083 1.00 41.31 182 HIS A CA 1
ATOM 1460 C C . HIS A 1 182 ? -38.717 15.910 -14.077 1.00 41.31 182 HIS A C 1
ATOM 1462 O O . HIS A 1 182 ? -39.686 16.409 -14.648 1.00 41.31 182 HIS A O 1
ATOM 1468 N N . ARG A 1 183 ? -38.823 14.791 -13.355 1.00 40.47 183 ARG A N 1
ATOM 1469 C CA . ARG A 1 183 ? -40.128 14.296 -12.902 1.00 40.47 183 ARG A CA 1
ATOM 1470 C C . ARG A 1 183 ? -40.023 13.572 -11.565 1.00 40.47 183 ARG A C 1
ATOM 1472 O O . ARG A 1 183 ? -39.044 12.892 -11.283 1.00 40.47 183 ARG A O 1
ATOM 1479 N N . THR A 1 184 ? -41.048 13.798 -10.756 1.00 41.41 184 THR A N 1
ATOM 1480 C CA . THR A 1 184 ? -41.146 13.491 -9.327 1.00 41.41 184 THR A CA 1
ATOM 1481 C C . THR A 1 184 ? -42.388 12.632 -9.100 1.00 41.41 184 THR A C 1
ATOM 1483 O O . THR A 1 184 ? -43.404 12.913 -9.735 1.00 41.41 184 THR A O 1
ATOM 1486 N N . LEU A 1 185 ? -42.312 11.691 -8.145 1.00 37.59 185 LEU A N 1
ATOM 1487 C CA . LEU A 1 185 ? -43.374 10.758 -7.712 1.00 37.59 185 LEU A CA 1
ATOM 1488 C C . LEU A 1 185 ? -43.789 9.738 -8.800 1.00 37.59 185 LEU A C 1
ATOM 1490 O O . LEU A 1 185 ? -43.778 10.034 -9.992 1.00 37.59 185 LEU A O 1
ATOM 1494 N N . ILE A 1 186 ? -44.128 8.493 -8.458 1.00 44.22 186 ILE A N 1
ATOM 1495 C CA . ILE A 1 186 ? -44.614 7.949 -7.171 1.00 44.22 186 ILE A CA 1
ATOM 1496 C C . ILE A 1 186 ? -43.592 6.992 -6.548 1.00 44.22 186 ILE A C 1
ATOM 1498 O O . ILE A 1 186 ? -43.077 6.138 -7.298 1.00 44.22 186 ILE A O 1
#